Protein AF-A0AAN9IKV1-F1 (afdb_monomer)

pLDDT: mean 73.97, std 18.98, range [33.88, 97.31]

Secondary structure (DSSP, 8-state):
-PPPPPPHHHHHHHHHHHHHHHHTTT--GGGG-HHHHHHTT--HHHHHHHSHHHHT---HHHHHHHHHHHHHTTS-S-GGG--HHHHHHHHHHHTSHHHHHHHHHHHHHHHHHHHTTTTS-HHHHHHHHHHHHHHHHHHHH-SS-SHHHHHHHHHHHHHHHHHHHHHHHTTPPPPPSSHHHHHHHHHHHHHHHHHHHHHHHHHSHHHHHHHHHHHHHHHHHHHHTT-HHHHHHHHHHHHHHH-GGGTTT-------------------------PPPPPPPPPPP-

Structure (mmCIF, N/CA/C/O backbone):
data_AF-A0AAN9IKV1-F1
#
_entry.id   AF-A0AAN9IKV1-F1
#
loop_
_atom_site.group_PDB
_atom_site.id
_atom_site.type_symbol
_atom_site.label_atom_id
_atom_site.label_alt_id
_atom_site.label_comp_id
_atom_site.label_asym_id
_atom_site.label_entity_id
_atom_site.label_seq_id
_atom_site.pdbx_PDB_ins_code
_atom_site.Cartn_x
_atom_site.Cartn_y
_atom_site.Cartn_z
_atom_site.occupancy
_atom_site.B_iso_or_equiv
_atom_site.auth_seq_id
_atom_site.auth_comp_id
_atom_site.auth_asym_id
_atom_site.auth_atom_id
_atom_site.pdbx_PDB_model_num
ATOM 1 N N . MET A 1 1 ? 26.860 26.775 -16.550 1.00 41.19 1 MET A N 1
ATOM 2 C CA . MET A 1 1 ? 27.863 25.757 -16.172 1.00 41.19 1 MET A CA 1
ATOM 3 C C . MET A 1 1 ? 27.426 24.431 -16.769 1.00 41.19 1 MET A C 1
ATOM 5 O O . MET A 1 1 ? 26.432 23.877 -16.318 1.00 41.19 1 MET A O 1
ATOM 9 N N . SER A 1 2 ? 28.079 23.993 -17.848 1.00 45.53 2 SER A N 1
ATOM 10 C CA . SER A 1 2 ? 27.788 22.706 -18.489 1.00 45.53 2 SER A CA 1
ATOM 11 C C . SER A 1 2 ? 28.172 21.590 -17.522 1.00 45.53 2 SER A C 1
ATOM 13 O O . SER A 1 2 ? 29.324 21.545 -17.095 1.00 45.53 2 SER A O 1
ATOM 15 N N . ARG A 1 3 ? 27.225 20.720 -17.141 1.00 52.56 3 ARG A N 1
ATOM 16 C CA . ARG A 1 3 ? 27.561 19.462 -16.456 1.00 52.56 3 ARG A CA 1
ATOM 17 C C . ARG A 1 3 ? 28.575 18.733 -17.339 1.00 52.56 3 ARG A C 1
ATOM 19 O O . ARG A 1 3 ? 28.341 18.611 -18.541 1.00 52.56 3 ARG A O 1
ATOM 26 N N . ALA A 1 4 ? 29.698 18.308 -16.763 1.00 66.12 4 ALA A N 1
ATOM 27 C CA . ALA A 1 4 ? 30.596 17.378 -17.435 1.00 66.12 4 ALA A CA 1
ATOM 28 C C . ALA A 1 4 ? 29.766 16.182 -17.929 1.00 66.12 4 ALA A C 1
ATOM 30 O O . ALA A 1 4 ? 28.853 15.743 -17.222 1.00 66.12 4 ALA A O 1
ATOM 31 N N . ALA A 1 5 ? 30.018 15.729 -19.158 1.00 75.88 5 ALA A N 1
ATOM 32 C CA . ALA A 1 5 ? 29.318 14.579 -19.712 1.00 75.88 5 ALA A CA 1
ATOM 33 C C . ALA A 1 5 ? 29.584 13.370 -18.805 1.00 75.88 5 ALA A C 1
ATOM 35 O O . ALA A 1 5 ? 30.734 12.985 -18.612 1.00 75.88 5 ALA A O 1
ATOM 36 N N . GLU A 1 6 ? 28.519 12.840 -18.206 1.00 85.81 6 GLU A N 1
ATOM 37 C CA . GLU A 1 6 ? 28.574 11.672 -17.329 1.00 85.81 6 GLU A CA 1
ATOM 38 C C . GLU A 1 6 ? 29.150 10.485 -18.102 1.00 85.81 6 GLU A C 1
ATOM 40 O O . GLU A 1 6 ? 28.735 10.200 -19.230 1.00 85.81 6 GLU A O 1
ATOM 45 N N . THR A 1 7 ? 30.127 9.804 -17.513 1.00 92.38 7 THR A N 1
ATOM 46 C CA . THR A 1 7 ? 30.730 8.631 -18.147 1.00 92.38 7 THR A CA 1
ATOM 47 C C . THR A 1 7 ? 29.744 7.452 -18.149 1.00 92.38 7 THR A C 1
ATOM 49 O O . THR A 1 7 ? 28.893 7.352 -17.261 1.00 92.38 7 THR A O 1
ATOM 52 N N . PRO A 1 8 ? 29.850 6.496 -19.094 1.00 92.44 8 PRO A N 1
ATOM 53 C CA . PRO A 1 8 ? 28.982 5.313 -19.108 1.00 92.44 8 PRO A CA 1
ATOM 54 C C . PRO A 1 8 ? 29.023 4.503 -17.801 1.00 92.44 8 PRO A C 1
ATOM 56 O O . PRO A 1 8 ? 28.007 3.959 -17.376 1.00 92.44 8 PRO A O 1
ATOM 59 N N . ALA A 1 9 ? 30.181 4.460 -17.133 1.00 93.56 9 ALA A N 1
ATOM 60 C CA . ALA A 1 9 ? 30.344 3.783 -15.849 1.00 93.56 9 ALA A CA 1
ATOM 61 C C . ALA A 1 9 ? 29.589 4.496 -14.711 1.00 93.56 9 ALA A C 1
ATOM 63 O O . ALA A 1 9 ? 28.921 3.839 -13.911 1.00 93.56 9 ALA A O 1
ATOM 64 N N . GLU A 1 10 ? 29.642 5.830 -14.659 1.00 94.56 10 GLU A N 1
ATOM 65 C CA . GLU A 1 10 ? 28.876 6.632 -13.693 1.00 94.56 10 GLU A CA 1
ATOM 66 C C . GLU A 1 10 ? 27.366 6.492 -13.926 1.00 94.56 10 GLU A C 1
ATOM 68 O O . GLU A 1 10 ? 26.609 6.272 -12.978 1.00 94.56 10 GLU A O 1
ATOM 73 N N . ALA A 1 11 ? 26.935 6.514 -15.191 1.00 94.38 11 ALA A N 1
ATOM 74 C CA . ALA A 1 11 ? 25.548 6.281 -15.577 1.00 94.38 11 ALA A CA 1
ATOM 75 C C . ALA A 1 11 ? 25.044 4.896 -15.129 1.00 94.38 11 ALA A C 1
ATOM 77 O O . ALA A 1 11 ? 23.970 4.796 -14.525 1.00 94.38 11 ALA A O 1
ATOM 78 N N . GLN A 1 12 ? 25.827 3.835 -15.360 1.00 96.69 12 GLN A N 1
ATOM 79 C CA . GLN A 1 12 ? 25.494 2.481 -14.906 1.00 96.69 12 GLN A CA 1
ATOM 80 C C . GLN A 1 12 ? 25.405 2.405 -13.376 1.00 96.69 12 GLN A C 1
ATOM 82 O O . GLN A 1 12 ? 24.449 1.848 -12.834 1.00 96.69 12 GLN A O 1
ATOM 87 N N . ALA A 1 13 ? 26.363 3.003 -12.661 1.00 96.00 13 ALA A N 1
ATOM 88 C CA . ALA A 1 13 ? 26.349 3.046 -11.201 1.00 96.00 13 ALA A CA 1
ATOM 89 C C . ALA A 1 13 ? 25.108 3.776 -10.661 1.00 96.00 13 ALA A C 1
ATOM 91 O O . ALA A 1 13 ? 24.505 3.334 -9.677 1.00 96.00 13 ALA A O 1
ATOM 92 N N . ARG A 1 14 ? 24.672 4.854 -11.326 1.00 96.25 14 ARG A N 1
ATOM 93 C CA . ARG A 1 14 ? 23.446 5.578 -10.974 1.00 96.25 14 ARG A CA 1
ATOM 94 C C . ARG A 1 14 ? 22.197 4.719 -11.162 1.00 96.25 14 ARG A C 1
ATOM 96 O O . ARG A 1 14 ? 21.331 4.724 -10.287 1.00 96.25 14 ARG A O 1
ATOM 103 N N . ILE A 1 15 ? 22.118 3.961 -12.258 1.00 96.75 15 ILE A N 1
ATOM 104 C CA . ILE A 1 15 ? 21.023 3.012 -12.501 1.00 96.75 15 ILE A CA 1
ATOM 105 C C . ILE A 1 15 ? 20.990 1.964 -11.390 1.00 96.75 15 ILE A C 1
ATOM 107 O O . ILE A 1 15 ? 19.971 1.846 -10.713 1.00 96.75 15 ILE A O 1
ATOM 111 N N . LEU A 1 16 ? 22.109 1.273 -11.145 1.00 96.69 16 LEU A N 1
ATOM 112 C CA . LEU A 1 16 ? 22.207 0.217 -10.131 1.00 96.69 16 LEU A CA 1
ATOM 113 C C . LEU A 1 16 ? 21.881 0.723 -8.724 1.00 96.69 16 LEU A C 1
ATOM 115 O O . LEU A 1 16 ? 21.203 0.037 -7.964 1.00 96.69 16 LEU A O 1
ATOM 119 N N . THR A 1 17 ? 22.293 1.948 -8.397 1.00 96.62 17 THR A N 1
ATOM 120 C CA . THR A 1 17 ? 21.936 2.595 -7.129 1.00 96.62 17 THR A CA 1
ATOM 121 C C . THR A 1 17 ? 20.425 2.797 -7.017 1.00 96.62 17 THR A C 1
ATOM 123 O O . THR A 1 17 ? 19.839 2.490 -5.980 1.00 96.62 17 THR A O 1
ATOM 126 N N . ALA A 1 18 ? 19.771 3.272 -8.080 1.00 95.75 18 ALA A N 1
ATOM 127 C CA . ALA A 1 18 ? 18.329 3.508 -8.083 1.00 95.75 18 ALA A CA 1
ATOM 128 C C . ALA A 1 18 ? 17.505 2.213 -8.031 1.00 95.75 18 ALA A C 1
ATOM 130 O O . ALA A 1 18 ? 16.446 2.189 -7.404 1.00 95.75 18 ALA A O 1
ATOM 131 N N . VAL A 1 19 ? 17.984 1.136 -8.662 1.00 96.50 19 VAL A N 1
ATOM 132 C CA . VAL A 1 19 ? 17.297 -0.167 -8.675 1.00 96.50 19 VAL A CA 1
ATOM 133 C C . VAL A 1 19 ? 17.749 -1.106 -7.560 1.00 96.50 19 VAL A C 1
ATOM 135 O O . VAL A 1 19 ? 17.245 -2.222 -7.479 1.00 96.50 19 VAL A O 1
ATOM 138 N N . LYS A 1 20 ? 18.655 -0.678 -6.671 1.00 95.81 20 LYS A N 1
ATOM 139 C CA . LYS A 1 20 ? 19.225 -1.523 -5.612 1.00 95.81 20 LYS A CA 1
ATOM 140 C C . LYS A 1 20 ? 18.154 -2.277 -4.825 1.00 95.81 20 LYS A C 1
ATOM 142 O O . LYS A 1 20 ? 18.256 -3.483 -4.661 1.00 95.81 20 LYS A O 1
ATOM 147 N N . ASN A 1 21 ? 17.095 -1.592 -4.396 1.00 94.31 21 ASN A N 1
ATOM 148 C CA . ASN A 1 21 ? 16.028 -2.226 -3.617 1.00 94.31 21 ASN A CA 1
ATOM 149 C C . ASN A 1 21 ? 15.208 -3.242 -4.431 1.00 94.31 21 ASN A C 1
ATOM 151 O O . ASN A 1 21 ? 14.671 -4.179 -3.855 1.00 94.31 21 ASN A O 1
ATOM 155 N N . ILE A 1 22 ? 15.121 -3.073 -5.754 1.00 95.75 22 ILE A N 1
ATOM 156 C CA . ILE A 1 22 ? 14.452 -4.016 -6.662 1.00 95.75 22 ILE A CA 1
ATOM 157 C C . ILE A 1 22 ? 15.322 -5.269 -6.831 1.00 95.75 22 ILE A C 1
ATOM 159 O O . ILE A 1 22 ? 14.825 -6.390 -6.730 1.00 95.75 22 ILE A O 1
ATOM 163 N N . VAL A 1 23 ? 16.634 -5.086 -7.007 1.00 96.06 23 VAL A N 1
ATOM 164 C CA . VAL A 1 23 ? 17.620 -6.180 -7.053 1.00 96.06 23 VAL A CA 1
ATOM 165 C C . VAL A 1 23 ? 17.653 -6.941 -5.722 1.00 96.06 23 VAL A C 1
ATOM 167 O O . VAL A 1 23 ? 17.595 -8.167 -5.710 1.00 96.06 23 VAL A O 1
ATOM 170 N N . ASP A 1 24 ? 17.618 -6.227 -4.595 1.00 94.25 24 ASP A N 1
ATOM 171 C CA . ASP A 1 24 ? 17.551 -6.798 -3.242 1.00 94.25 24 ASP A CA 1
ATOM 172 C C . ASP A 1 24 ? 16.248 -7.592 -2.976 1.00 94.25 24 ASP A C 1
ATOM 174 O O . ASP A 1 24 ? 16.147 -8.272 -1.948 1.00 94.25 24 ASP A O 1
ATOM 178 N N . CYS A 1 25 ? 15.249 -7.489 -3.864 1.00 92.88 25 CYS A N 1
ATOM 179 C CA . CYS A 1 25 ? 14.006 -8.271 -3.880 1.00 92.88 25 CYS A CA 1
ATOM 180 C C . CYS A 1 25 ? 14.047 -9.461 -4.866 1.00 92.88 25 CYS A C 1
ATOM 182 O O . CYS A 1 25 ? 13.026 -10.114 -5.091 1.00 92.88 25 CYS A O 1
ATOM 184 N N . GLY A 1 26 ? 15.217 -9.769 -5.436 1.00 94.00 26 GLY A N 1
ATOM 185 C CA . GLY A 1 26 ? 15.459 -10.972 -6.239 1.00 94.00 26 GLY A CA 1
ATOM 186 C C . GLY A 1 26 ? 15.455 -10.762 -7.754 1.00 94.00 26 GLY A C 1
ATOM 187 O O . GLY A 1 26 ? 15.512 -11.742 -8.494 1.00 94.00 26 GLY A O 1
ATOM 188 N N . PHE A 1 27 ? 15.395 -9.517 -8.234 1.00 95.56 27 PHE A N 1
ATOM 189 C CA . PHE A 1 27 ? 15.586 -9.232 -9.657 1.00 95.56 27 PHE A CA 1
ATOM 190 C C . PHE A 1 27 ? 17.054 -9.350 -10.052 1.00 95.56 27 PHE A C 1
ATOM 192 O O . PHE A 1 27 ? 17.953 -8.932 -9.322 1.00 95.56 27 PHE A O 1
ATOM 199 N N . ASN A 1 28 ? 17.300 -9.871 -11.251 1.00 95.25 28 ASN A N 1
ATOM 200 C CA . ASN A 1 28 ? 18.645 -9.947 -11.797 1.00 95.25 28 ASN A CA 1
ATOM 201 C C . ASN A 1 28 ? 19.152 -8.543 -12.171 1.00 95.25 28 ASN A C 1
ATOM 203 O O . ASN A 1 28 ? 18.572 -7.882 -13.027 1.00 95.25 28 ASN A O 1
ATOM 207 N N . ALA A 1 29 ? 20.261 -8.098 -11.574 1.00 96.00 29 ALA A N 1
ATOM 208 C CA . ALA A 1 29 ? 20.856 -6.791 -11.859 1.00 96.00 29 ALA A CA 1
ATOM 209 C C . ALA A 1 29 ? 21.227 -6.596 -13.343 1.00 96.00 29 ALA A C 1
ATOM 211 O O . ALA A 1 29 ? 21.201 -5.468 -13.831 1.00 96.00 29 ALA A O 1
ATOM 212 N N . ALA A 1 30 ? 21.520 -7.683 -14.067 1.00 95.94 30 ALA A N 1
ATOM 213 C CA . ALA A 1 30 ? 21.915 -7.643 -15.475 1.00 95.94 30 ALA A CA 1
ATOM 214 C C . ALA A 1 30 ? 20.825 -7.093 -16.410 1.00 95.94 30 ALA A C 1
ATOM 216 O O . ALA A 1 30 ? 21.139 -6.636 -17.504 1.00 95.94 30 ALA A O 1
ATOM 217 N N . ILE A 1 31 ? 19.552 -7.098 -15.996 1.00 96.12 31 ILE A N 1
ATOM 218 C CA . ILE A 1 31 ? 18.469 -6.534 -16.820 1.00 96.12 31 ILE A CA 1
ATOM 219 C C . ILE A 1 31 ? 18.470 -5.003 -16.802 1.00 96.12 31 ILE A C 1
ATOM 221 O O . ILE A 1 31 ? 17.864 -4.383 -17.669 1.00 96.12 31 ILE A O 1
ATOM 225 N N . PHE A 1 32 ? 19.149 -4.392 -15.828 1.00 96.69 32 PHE A N 1
ATOM 226 C CA . PHE A 1 32 ? 19.280 -2.943 -15.668 1.00 96.69 32 PHE A CA 1
ATOM 227 C C . PHE A 1 32 ? 20.613 -2.433 -16.231 1.00 96.69 32 PHE A C 1
ATOM 229 O O . PHE A 1 32 ? 21.240 -1.530 -15.674 1.00 96.69 32 PHE A O 1
ATOM 236 N N . ASP A 1 33 ? 21.069 -3.046 -17.318 1.00 97.06 33 ASP A N 1
ATOM 237 C CA . ASP A 1 33 ? 22.257 -2.624 -18.045 1.00 97.06 33 ASP A CA 1
ATOM 238 C C . ASP A 1 33 ? 21.971 -1.395 -18.924 1.00 97.06 33 ASP A C 1
ATOM 240 O O . ASP A 1 33 ? 20.923 -1.289 -19.570 1.00 97.06 33 ASP A O 1
ATOM 244 N N . LEU A 1 34 ? 22.917 -0.458 -18.958 1.00 96.69 34 LEU A N 1
ATOM 245 C CA . LEU A 1 34 ? 22.823 0.791 -19.705 1.00 96.69 34 LEU A CA 1
ATOM 246 C C . LEU A 1 34 ? 22.595 0.553 -21.202 1.00 96.69 34 LEU A C 1
ATOM 248 O O . LEU A 1 34 ? 21.824 1.291 -21.818 1.00 96.69 34 LEU A O 1
ATOM 252 N N . ALA A 1 35 ? 23.233 -0.458 -21.798 1.00 96.19 35 ALA A N 1
ATOM 253 C CA . ALA A 1 35 ? 23.051 -0.763 -23.212 1.00 96.19 35 ALA A CA 1
ATOM 254 C C . ALA A 1 35 ? 21.634 -1.279 -23.485 1.00 96.19 35 ALA A C 1
ATOM 256 O O . ALA A 1 35 ? 21.009 -0.828 -24.444 1.00 96.19 35 ALA A O 1
ATOM 257 N N . LEU A 1 36 ? 21.093 -2.138 -22.613 1.00 95.81 36 LEU A N 1
ATOM 258 C CA . LEU A 1 36 ? 19.714 -2.632 -22.725 1.00 95.81 36 LEU A CA 1
ATOM 259 C C . LEU A 1 36 ? 18.686 -1.506 -22.560 1.00 95.81 36 LEU A C 1
ATOM 261 O O . LEU A 1 36 ? 17.716 -1.436 -23.313 1.00 95.81 36 LEU A O 1
ATOM 265 N N . ILE A 1 37 ? 18.911 -0.591 -21.615 1.00 95.56 37 ILE A N 1
ATOM 266 C CA . ILE A 1 37 ? 18.041 0.572 -21.386 1.00 95.56 37 ILE A CA 1
ATOM 267 C C . ILE A 1 37 ? 18.046 1.508 -22.602 1.00 95.56 37 ILE A C 1
ATOM 269 O O . ILE A 1 37 ? 16.980 1.921 -23.066 1.00 95.56 37 ILE A O 1
ATOM 273 N N . ASN A 1 38 ? 19.224 1.786 -23.166 1.00 94.56 38 ASN A N 1
ATOM 274 C CA . ASN A 1 38 ? 19.344 2.589 -24.382 1.00 94.56 38 ASN A CA 1
ATOM 275 C C . ASN A 1 38 ? 18.698 1.891 -25.589 1.00 94.56 38 ASN A C 1
ATOM 277 O O . ASN A 1 38 ? 18.022 2.543 -26.383 1.00 94.56 38 ASN A O 1
ATOM 281 N N . GLN A 1 39 ? 18.856 0.569 -25.712 1.00 94.06 39 GLN A N 1
ATOM 282 C CA . GLN A 1 39 ? 18.222 -0.228 -26.765 1.00 94.06 39 GLN A CA 1
ATOM 283 C C . GLN A 1 39 ? 16.692 -0.221 -26.652 1.00 94.06 39 GLN A C 1
ATOM 285 O O . GLN A 1 39 ? 16.003 -0.195 -27.668 1.00 94.06 39 GLN A O 1
ATOM 290 N N . ALA A 1 40 ? 16.159 -0.171 -25.429 1.00 91.25 40 ALA A N 1
ATOM 291 C CA . ALA A 1 40 ? 14.734 0.011 -25.163 1.00 91.25 40 ALA A CA 1
ATOM 292 C C . ALA A 1 40 ? 14.234 1.448 -25.438 1.00 91.25 40 ALA A C 1
ATOM 294 O O . ALA A 1 40 ? 13.066 1.746 -25.201 1.00 91.25 40 ALA A O 1
ATOM 295 N N . GLY A 1 41 ? 15.092 2.349 -25.932 1.00 93.44 41 GLY A N 1
ATOM 296 C CA . GLY A 1 41 ? 14.725 3.720 -26.295 1.00 93.44 41 GLY A CA 1
ATOM 297 C C . GLY A 1 41 ? 14.690 4.695 -25.118 1.00 93.44 41 GLY A C 1
ATOM 298 O O . GLY A 1 41 ? 14.153 5.796 -25.247 1.00 93.44 41 GLY A O 1
ATOM 299 N N . HIS A 1 42 ? 15.261 4.322 -23.973 1.00 93.94 42 HIS A N 1
ATOM 300 C CA . HIS A 1 42 ? 15.308 5.174 -22.793 1.00 93.94 42 HIS A CA 1
ATOM 301 C C . HIS A 1 42 ? 16.705 5.755 -22.581 1.00 93.94 42 HIS A C 1
ATOM 303 O O . HIS A 1 42 ? 17.697 5.039 -22.542 1.00 93.94 42 HIS A O 1
ATOM 309 N N . THR A 1 43 ? 16.785 7.063 -22.338 1.00 95.50 43 THR A N 1
ATOM 310 C CA . THR A 1 43 ? 17.958 7.653 -21.677 1.00 95.50 43 THR A CA 1
ATOM 311 C C . THR A 1 43 ? 17.934 7.323 -20.187 1.00 95.50 43 THR A C 1
ATOM 313 O O . THR A 1 43 ? 16.855 7.107 -19.627 1.00 95.50 43 THR A O 1
ATOM 316 N N . VAL A 1 44 ? 19.086 7.381 -19.513 1.00 94.69 44 VAL A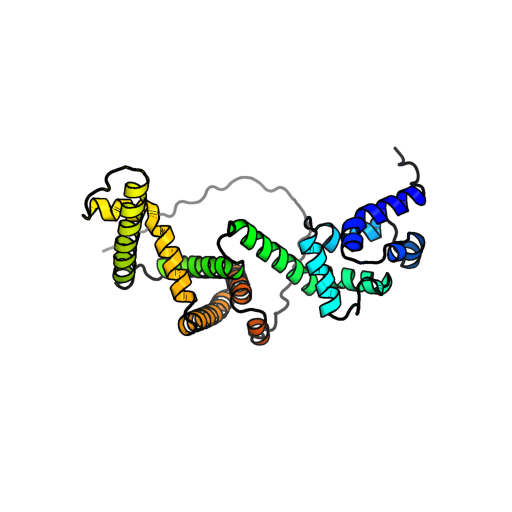 N 1
ATOM 317 C CA . VAL A 1 44 ? 19.191 7.148 -18.059 1.00 94.69 44 VAL A CA 1
ATOM 318 C C . VAL A 1 44 ? 18.164 7.970 -17.277 1.00 94.69 44 VAL A C 1
ATOM 320 O O . VAL A 1 44 ? 17.401 7.427 -16.484 1.00 94.69 44 VAL A O 1
ATOM 323 N N . ASP A 1 45 ? 18.072 9.275 -17.541 1.00 95.44 45 ASP A N 1
ATOM 324 C CA . ASP A 1 45 ? 17.143 10.152 -16.822 1.00 95.44 45 ASP A CA 1
ATOM 325 C C . ASP A 1 45 ? 15.676 9.833 -17.127 1.00 95.44 45 ASP A C 1
ATOM 327 O O . ASP A 1 45 ? 14.821 9.927 -16.241 1.00 95.44 45 ASP A O 1
ATOM 331 N N . SER A 1 46 ? 15.366 9.446 -18.369 1.00 96.12 46 SER A N 1
ATOM 332 C CA . SER A 1 46 ? 14.013 9.019 -18.727 1.00 96.12 46 SER A CA 1
ATOM 333 C C . SER A 1 46 ? 13.644 7.710 -18.028 1.00 96.12 46 SER A C 1
ATOM 335 O O . SER A 1 46 ? 12.549 7.617 -17.477 1.00 96.12 46 SER A O 1
ATOM 337 N N . PHE A 1 47 ? 14.578 6.758 -17.946 1.00 96.69 47 PHE A N 1
ATOM 338 C CA . PHE A 1 47 ? 14.397 5.478 -17.273 1.00 96.69 47 PHE A CA 1
ATOM 339 C C . PHE A 1 47 ? 14.192 5.663 -15.767 1.00 96.69 47 PHE A C 1
ATOM 341 O O . PHE A 1 47 ? 13.228 5.148 -15.206 1.00 96.69 47 PHE A O 1
ATOM 348 N N . LEU A 1 48 ? 15.018 6.485 -15.112 1.00 96.25 48 LEU A N 1
ATOM 349 C CA . LEU A 1 48 ? 14.879 6.785 -13.682 1.00 96.25 48 LEU A CA 1
ATOM 350 C C . LEU A 1 48 ? 13.534 7.453 -13.354 1.00 96.25 48 LEU A C 1
ATOM 352 O O . LEU A 1 48 ? 12.902 7.137 -12.344 1.00 96.25 48 LEU A O 1
ATOM 356 N N . LYS A 1 49 ? 13.051 8.350 -14.223 1.00 96.00 49 LYS A N 1
ATOM 357 C CA . LYS A 1 49 ? 11.696 8.919 -14.110 1.00 96.00 49 LYS A CA 1
ATOM 358 C C . LYS A 1 49 ? 10.608 7.879 -14.376 1.00 96.00 49 LYS A C 1
ATOM 360 O O . LYS A 1 49 ? 9.516 7.988 -13.811 1.00 96.00 49 LYS A O 1
ATOM 365 N N . TRP A 1 50 ? 10.886 6.905 -15.238 1.00 94.25 50 TRP A N 1
ATOM 366 C CA . TRP A 1 50 ? 9.956 5.844 -15.596 1.00 94.25 50 TRP A CA 1
ATOM 367 C C . TRP A 1 50 ? 9.682 4.924 -14.410 1.00 94.25 50 TRP A C 1
ATOM 369 O O . TRP A 1 50 ? 8.522 4.781 -14.028 1.00 94.25 50 TRP A O 1
ATOM 379 N N . ILE A 1 51 ? 10.740 4.420 -13.762 1.00 96.44 51 ILE A N 1
ATOM 380 C CA . ILE A 1 51 ? 10.681 3.483 -12.622 1.00 96.44 51 ILE A CA 1
ATOM 381 C C . ILE A 1 51 ? 10.300 4.134 -11.283 1.00 96.44 51 ILE A C 1
ATOM 383 O O . ILE A 1 51 ? 10.140 3.448 -10.271 1.00 96.44 51 ILE A O 1
ATOM 387 N N . LYS A 1 52 ? 10.116 5.460 -11.272 1.00 95.62 52 LYS A N 1
ATOM 388 C CA . LYS A 1 52 ? 9.768 6.252 -10.086 1.00 95.62 52 LYS A CA 1
ATOM 389 C C . LYS A 1 52 ? 8.579 5.720 -9.265 1.00 95.62 52 LYS A C 1
ATOM 391 O O . LYS A 1 52 ? 8.653 5.825 -8.042 1.00 95.62 52 LYS A O 1
ATOM 396 N N . PRO A 1 53 ? 7.503 5.148 -9.845 1.00 94.94 53 PRO A N 1
ATOM 397 C CA . PRO A 1 53 ? 6.415 4.570 -9.054 1.00 94.94 53 PRO A CA 1
ATOM 398 C C . PRO A 1 53 ? 6.889 3.528 -8.034 1.00 94.94 53 PRO A C 1
ATOM 400 O O . PRO A 1 53 ? 6.378 3.510 -6.921 1.00 94.94 53 PRO A O 1
ATOM 403 N N . ILE A 1 54 ? 7.912 2.738 -8.377 1.00 94.88 54 ILE A N 1
ATOM 404 C CA . ILE A 1 54 ? 8.491 1.721 -7.492 1.00 94.88 54 ILE A CA 1
ATOM 405 C C . ILE A 1 54 ? 9.563 2.345 -6.596 1.00 94.88 54 ILE A C 1
ATOM 407 O O . ILE A 1 54 ? 9.519 2.196 -5.380 1.00 94.88 54 ILE A O 1
ATOM 411 N N . THR A 1 55 ? 10.510 3.096 -7.170 1.00 94.06 55 THR A N 1
ATOM 412 C CA . THR A 1 55 ? 11.656 3.631 -6.408 1.00 94.06 55 THR A CA 1
ATOM 413 C C . THR A 1 55 ? 11.286 4.760 -5.444 1.00 94.06 55 THR A C 1
ATOM 415 O O . THR A 1 55 ? 12.058 5.076 -4.543 1.00 94.06 55 THR A O 1
ATOM 418 N N . SER A 1 56 ? 10.103 5.368 -5.594 1.00 92.19 56 SER A N 1
ATOM 419 C CA . SER A 1 56 ? 9.565 6.341 -4.631 1.00 92.19 56 SER A CA 1
ATOM 420 C C . SER A 1 56 ? 9.045 5.707 -3.338 1.00 92.19 56 SER A C 1
ATOM 422 O O . SER A 1 56 ? 8.816 6.424 -2.360 1.00 92.19 56 SER A O 1
ATOM 424 N N . LEU A 1 57 ? 8.858 4.385 -3.312 1.00 89.88 57 LEU A N 1
ATOM 425 C CA . LEU A 1 57 ? 8.490 3.655 -2.107 1.00 89.88 57 LEU A CA 1
ATOM 426 C C . LEU A 1 57 ? 9.720 3.559 -1.200 1.00 89.88 57 LEU A C 1
ATOM 428 O O . LEU A 1 57 ? 10.784 3.111 -1.613 1.00 89.88 57 LEU A O 1
ATOM 432 N N . GLN A 1 58 ? 9.584 4.014 0.045 1.00 81.38 58 GLN A N 1
ATOM 433 C CA . GLN A 1 58 ? 10.716 4.088 0.978 1.00 81.38 58 GLN A CA 1
ATOM 434 C C . GLN A 1 58 ? 11.019 2.756 1.674 1.00 81.38 58 GLN A C 1
ATOM 436 O O . GLN A 1 58 ? 12.102 2.593 2.226 1.00 81.38 58 GLN A O 1
ATOM 441 N N . ASP A 1 59 ? 10.064 1.827 1.697 1.00 85.38 59 ASP A N 1
ATOM 442 C CA . ASP A 1 59 ? 10.182 0.568 2.433 1.00 85.38 59 ASP A CA 1
ATOM 443 C C . ASP A 1 59 ? 10.406 -0.600 1.487 1.00 85.38 59 ASP A C 1
ATOM 445 O O . ASP A 1 59 ? 9.685 -0.771 0.503 1.00 85.38 59 ASP A O 1
ATOM 449 N N . LYS A 1 60 ? 11.401 -1.420 1.823 1.00 86.94 60 LYS A N 1
ATOM 450 C CA . LYS A 1 60 ? 11.720 -2.645 1.099 1.00 86.94 60 LYS A CA 1
ATOM 451 C C . LYS A 1 60 ? 10.525 -3.603 1.070 1.00 86.94 60 LYS A C 1
ATOM 453 O O . LYS A 1 60 ? 10.329 -4.272 0.060 1.00 86.94 60 LYS A O 1
ATOM 458 N N . HIS A 1 61 ? 9.716 -3.641 2.128 1.00 86.75 61 HIS A N 1
ATOM 459 C CA . HIS A 1 61 ? 8.502 -4.452 2.166 1.00 86.75 61 HIS A CA 1
ATOM 460 C C . HIS A 1 61 ? 7.467 -3.977 1.136 1.00 86.75 61 HIS A C 1
ATOM 462 O O . HIS A 1 61 ? 6.922 -4.794 0.398 1.00 86.75 61 HIS A O 1
ATOM 468 N N . ASP A 1 62 ? 7.249 -2.663 1.018 1.00 88.69 62 ASP A N 1
ATOM 469 C CA . ASP A 1 62 ? 6.310 -2.094 0.039 1.00 88.69 62 ASP A CA 1
ATOM 470 C C . ASP A 1 62 ? 6.777 -2.358 -1.395 1.00 88.69 62 ASP A C 1
ATOM 472 O O . ASP A 1 62 ? 5.978 -2.733 -2.250 1.00 88.69 62 ASP A O 1
ATOM 476 N N . ILE A 1 63 ? 8.081 -2.200 -1.650 1.00 92.75 63 ILE A N 1
ATOM 477 C CA . ILE A 1 63 ? 8.683 -2.528 -2.947 1.00 92.75 63 ILE A CA 1
ATOM 478 C C . ILE A 1 63 ? 8.466 -4.011 -3.254 1.00 92.75 63 ILE A C 1
ATOM 480 O O . ILE A 1 63 ? 7.976 -4.337 -4.331 1.00 92.75 63 ILE A O 1
ATOM 484 N N . GLY A 1 64 ? 8.771 -4.901 -2.306 1.00 92.50 64 GLY A N 1
ATOM 485 C CA . GLY A 1 64 ? 8.569 -6.340 -2.458 1.00 92.50 64 GLY A CA 1
ATOM 486 C C . GLY A 1 64 ? 7.116 -6.699 -2.758 1.00 92.50 64 GLY A C 1
ATOM 487 O O . GLY A 1 64 ? 6.854 -7.430 -3.706 1.00 92.50 64 GLY A O 1
ATOM 488 N N . ALA A 1 65 ? 6.165 -6.129 -2.019 1.00 90.50 65 ALA A N 1
ATOM 489 C CA . ALA A 1 65 ? 4.743 -6.359 -2.239 1.00 90.50 65 ALA A CA 1
ATOM 490 C C . ALA A 1 65 ? 4.267 -5.833 -3.607 1.00 90.50 65 ALA A C 1
ATOM 492 O O . ALA A 1 65 ? 3.504 -6.520 -4.286 1.00 90.50 65 ALA A O 1
ATOM 493 N N . VAL A 1 66 ? 4.762 -4.673 -4.062 1.00 94.06 66 VAL A N 1
ATOM 494 C CA . VAL A 1 66 ? 4.475 -4.176 -5.418 1.00 94.06 66 VAL A CA 1
ATOM 495 C C . VAL A 1 66 ? 5.057 -5.102 -6.482 1.00 94.06 66 VAL A C 1
ATOM 497 O O . VAL A 1 66 ? 4.377 -5.404 -7.455 1.00 94.06 66 VAL A O 1
ATOM 500 N N . LEU A 1 67 ? 6.280 -5.601 -6.308 1.00 94.88 67 LEU A N 1
ATOM 501 C CA . LEU A 1 67 ? 6.880 -6.545 -7.252 1.00 94.88 67 LEU A CA 1
ATOM 502 C C . LEU A 1 67 ? 6.127 -7.887 -7.271 1.00 94.88 67 LEU A C 1
ATOM 504 O O . LEU A 1 67 ? 5.861 -8.418 -8.346 1.00 94.88 67 LEU A O 1
ATOM 508 N N . CYS A 1 68 ? 5.666 -8.390 -6.124 1.00 93.06 68 CYS A N 1
ATOM 509 C CA . CYS A 1 68 ? 4.815 -9.582 -6.074 1.00 93.06 68 CYS A CA 1
ATOM 510 C C . CYS A 1 68 ? 3.515 -9.418 -6.880 1.00 93.06 68 CYS A C 1
ATOM 512 O O . CYS A 1 68 ? 3.040 -10.395 -7.451 1.00 93.06 68 CYS A O 1
ATOM 514 N N . LEU A 1 69 ? 2.962 -8.203 -7.010 1.00 93.06 69 LEU A N 1
ATOM 515 C CA . LEU A 1 69 ? 1.803 -7.976 -7.885 1.00 93.06 69 LEU A CA 1
ATOM 516 C C . LEU A 1 69 ? 2.110 -8.252 -9.355 1.00 93.06 69 LEU A C 1
ATOM 518 O O . LEU A 1 69 ? 1.212 -8.669 -10.081 1.00 93.06 69 LEU A O 1
ATOM 522 N N . GLY A 1 70 ? 3.346 -8.020 -9.799 1.00 93.62 70 GLY A N 1
ATOM 523 C CA . GLY A 1 70 ? 3.758 -8.359 -11.158 1.00 93.62 70 GLY A CA 1
ATOM 524 C C . GLY A 1 70 ? 3.703 -9.865 -11.409 1.00 93.62 70 GLY A C 1
ATOM 525 O O . GLY A 1 70 ? 3.217 -10.281 -12.458 1.00 93.62 70 GLY A O 1
ATOM 526 N N . TYR A 1 71 ? 4.086 -10.674 -10.416 1.00 92.94 71 TYR A N 1
ATOM 527 C CA . TYR A 1 71 ? 3.908 -12.129 -10.456 1.00 92.94 71 TYR A CA 1
ATOM 528 C C . TYR A 1 71 ? 2.424 -12.515 -10.462 1.00 92.94 71 TYR A C 1
ATOM 530 O O . TYR A 1 71 ? 1.967 -13.207 -11.366 1.00 92.94 71 TYR A O 1
ATOM 538 N N . THR A 1 72 ? 1.636 -11.999 -9.513 1.00 91.62 72 THR A N 1
ATOM 539 C CA . THR A 1 72 ? 0.202 -12.321 -9.403 1.00 91.62 72 THR A CA 1
ATOM 540 C C . THR A 1 72 ? -0.594 -11.924 -10.649 1.00 91.62 72 THR A C 1
ATOM 542 O O . THR A 1 72 ? -1.537 -12.614 -11.021 1.00 91.62 72 THR A O 1
ATOM 545 N N . ARG A 1 73 ? -0.216 -10.828 -11.320 1.00 93.31 73 ARG A N 1
ATOM 546 C CA . ARG A 1 73 ? -0.837 -10.382 -12.578 1.00 93.31 73 ARG A CA 1
ATOM 547 C C . ARG A 1 73 ? -0.232 -11.026 -13.832 1.00 93.31 73 ARG A C 1
ATOM 549 O O . ARG A 1 73 ? -0.636 -10.669 -14.935 1.00 93.31 73 ARG A O 1
ATOM 556 N N . GLY A 1 74 ? 0.713 -11.955 -13.686 1.00 94.81 74 GLY A N 1
ATOM 557 C CA . GLY A 1 74 ? 1.274 -12.718 -14.802 1.00 94.81 74 GLY A CA 1
ATOM 558 C C . GLY A 1 74 ? 2.192 -11.916 -15.725 1.00 94.81 74 GLY A C 1
ATOM 559 O O . GLY A 1 74 ? 2.328 -12.262 -16.895 1.00 94.81 74 GLY A O 1
ATOM 560 N N . PHE A 1 75 ? 2.826 -10.844 -15.237 1.00 95.56 75 PHE A N 1
ATOM 561 C CA . PHE A 1 7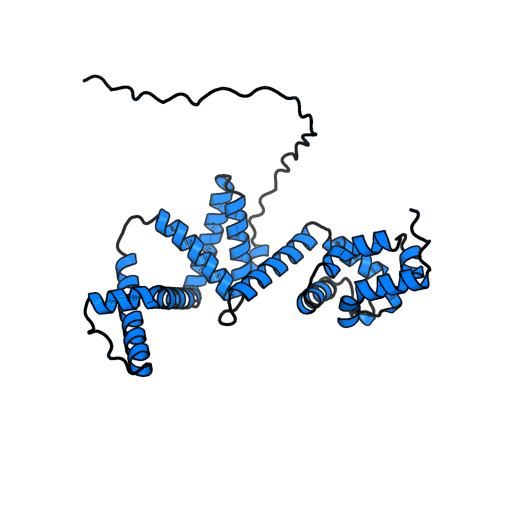5 ? 3.881 -10.177 -16.009 1.00 95.56 75 PHE A CA 1
ATOM 562 C C . PHE A 1 75 ? 5.111 -11.081 -16.136 1.00 95.56 75 PHE A C 1
ATOM 564 O O . PHE A 1 75 ? 5.746 -11.109 -17.184 1.00 95.56 75 PHE A O 1
ATOM 571 N N . TRP A 1 76 ? 5.439 -11.834 -15.088 1.00 95.75 76 TRP A N 1
ATOM 572 C CA . TRP A 1 76 ? 6.534 -12.802 -15.066 1.00 95.75 76 TRP A CA 1
ATOM 573 C C . TRP A 1 76 ? 6.198 -13.965 -14.136 1.00 95.75 76 TRP A C 1
ATOM 575 O O . TRP A 1 76 ? 5.458 -13.790 -13.172 1.00 95.75 76 TRP A O 1
ATOM 585 N N . ASP A 1 77 ? 6.825 -15.118 -14.367 1.00 92.00 77 ASP A N 1
ATOM 586 C CA . ASP A 1 77 ? 6.683 -16.288 -13.492 1.00 92.00 77 ASP A CA 1
ATOM 587 C C . ASP A 1 77 ? 7.637 -16.229 -12.289 1.00 92.00 77 ASP A C 1
ATOM 589 O O . ASP A 1 77 ? 7.297 -16.643 -11.189 1.00 92.00 77 ASP A O 1
ATOM 593 N N . PHE A 1 78 ? 8.846 -15.686 -12.457 1.00 90.88 78 PHE A N 1
ATOM 594 C CA . PHE A 1 78 ? 9.826 -15.565 -11.374 1.00 90.88 78 PHE A CA 1
ATOM 595 C C . PHE A 1 78 ? 10.663 -14.290 -11.544 1.00 90.88 78 PHE A C 1
ATOM 597 O O . PHE A 1 78 ? 11.014 -13.912 -12.661 1.00 90.88 78 PHE A O 1
ATOM 604 N N . HIS A 1 79 ? 11.034 -13.622 -10.442 1.00 90.38 79 HIS A N 1
ATOM 605 C CA . HIS A 1 79 ? 11.845 -12.391 -10.507 1.00 90.38 79 HIS A CA 1
ATOM 606 C C . HIS A 1 79 ? 13.166 -12.553 -11.287 1.00 90.38 79 HIS A C 1
ATOM 608 O O . HIS A 1 79 ? 13.476 -11.676 -12.095 1.00 90.38 79 HIS A O 1
ATOM 614 N N . PRO A 1 80 ? 13.931 -13.655 -11.136 1.00 92.69 80 PRO A N 1
ATOM 615 C CA . PRO A 1 80 ? 15.193 -13.817 -11.859 1.00 92.69 80 PRO A CA 1
ATOM 616 C C . PRO A 1 80 ? 15.040 -14.027 -13.372 1.00 92.69 80 PRO A C 1
ATOM 618 O O . PRO A 1 80 ? 16.001 -13.793 -14.102 1.00 92.69 80 PRO A O 1
ATOM 621 N N . SER A 1 81 ? 13.870 -14.476 -13.845 1.00 90.56 81 SER A N 1
ATOM 622 C CA . SER A 1 81 ? 13.600 -14.710 -15.271 1.00 90.56 81 SER A CA 1
ATOM 623 C C . SER A 1 81 ? 12.971 -13.506 -15.973 1.00 90.56 81 SER A C 1
ATOM 625 O O . SER A 1 81 ? 12.800 -13.528 -17.191 1.00 90.56 81 SER A O 1
ATOM 627 N N . CYS A 1 82 ? 12.614 -12.456 -15.228 1.00 94.19 82 CYS A N 1
ATOM 628 C CA . CYS A 1 82 ? 12.046 -11.242 -15.798 1.00 94.19 82 CYS A CA 1
ATOM 629 C C . CYS A 1 82 ? 13.095 -10.516 -16.649 1.00 94.19 82 CYS A C 1
ATOM 631 O O . CYS A 1 82 ? 14.224 -10.321 -16.207 1.00 94.19 82 CYS A O 1
ATOM 633 N N . CYS A 1 83 ? 12.729 -10.103 -17.864 1.00 95.62 83 CYS A N 1
ATOM 634 C CA . CYS A 1 83 ? 13.578 -9.293 -18.736 1.00 95.62 83 CYS A CA 1
ATOM 635 C C . CYS A 1 83 ? 13.167 -7.813 -18.695 1.00 95.62 83 CYS A C 1
ATOM 637 O O . CYS A 1 83 ? 12.081 -7.464 -18.226 1.00 95.62 83 CYS A O 1
ATOM 639 N N . LEU A 1 84 ? 14.024 -6.930 -19.217 1.00 95.25 84 LEU A N 1
ATOM 640 C CA . LEU A 1 84 ? 13.797 -5.484 -19.159 1.00 95.25 84 LEU A CA 1
ATOM 641 C C . LEU A 1 84 ? 12.483 -5.049 -19.832 1.00 95.25 84 LEU A C 1
ATOM 643 O O . LEU A 1 84 ? 11.782 -4.209 -19.278 1.00 95.25 84 LEU A O 1
ATOM 647 N N . ASP A 1 85 ? 12.120 -5.626 -20.983 1.00 94.56 85 ASP A N 1
ATOM 648 C CA . ASP A 1 85 ? 10.880 -5.269 -21.697 1.00 94.56 85 ASP A CA 1
ATOM 649 C C . ASP A 1 85 ? 9.634 -5.563 -20.851 1.00 94.56 85 ASP A C 1
ATOM 651 O O . ASP A 1 85 ? 8.786 -4.694 -20.639 1.00 94.56 85 ASP A O 1
ATOM 655 N N . ILE A 1 86 ? 9.566 -6.770 -20.286 1.00 95.94 86 ILE A N 1
ATOM 656 C CA . ILE A 1 86 ? 8.480 -7.187 -19.398 1.00 95.94 86 ILE A CA 1
ATOM 657 C C . ILE A 1 86 ? 8.423 -6.282 -18.161 1.00 95.94 86 ILE A C 1
ATOM 659 O O . ILE A 1 86 ? 7.349 -5.798 -17.791 1.00 95.94 86 ILE A O 1
ATOM 663 N N . PHE A 1 87 ? 9.575 -6.005 -17.547 1.00 96.69 87 PHE A N 1
ATOM 664 C CA . PHE A 1 87 ? 9.656 -5.104 -16.402 1.00 96.69 87 PHE A CA 1
ATOM 665 C C . PHE A 1 87 ? 9.141 -3.698 -16.750 1.00 96.69 87 PHE A C 1
ATOM 667 O O . PHE A 1 87 ? 8.344 -3.119 -16.010 1.00 96.69 87 PHE A O 1
ATOM 674 N N . CYS A 1 88 ? 9.523 -3.156 -17.907 1.00 95.19 88 CYS A N 1
ATOM 675 C CA . CYS A 1 88 ? 9.060 -1.854 -18.380 1.00 95.19 88 CYS A CA 1
ATOM 676 C C . CYS A 1 88 ? 7.547 -1.823 -18.642 1.00 95.19 88 CYS A C 1
ATOM 678 O O . CYS A 1 88 ? 6.911 -0.815 -18.322 1.00 95.19 88 CYS A O 1
ATOM 680 N N . ARG A 1 89 ? 6.949 -2.910 -19.152 1.00 96.12 89 ARG A N 1
ATOM 681 C CA . ARG A 1 89 ? 5.485 -3.038 -19.301 1.00 96.12 89 ARG A CA 1
ATOM 682 C C . ARG A 1 89 ? 4.772 -3.040 -17.954 1.00 96.12 89 ARG A C 1
ATOM 684 O O . ARG A 1 89 ? 3.759 -2.360 -17.806 1.00 96.12 89 ARG A O 1
ATOM 691 N N . PHE A 1 90 ? 5.317 -3.736 -16.960 1.00 97.31 90 PHE A N 1
ATOM 692 C CA . PHE A 1 90 ? 4.788 -3.693 -15.597 1.00 97.31 90 PHE A CA 1
ATOM 693 C C . PHE A 1 90 ? 4.857 -2.280 -15.006 1.00 97.31 90 PHE A C 1
ATOM 695 O O . PHE A 1 90 ? 3.873 -1.778 -14.466 1.00 97.31 90 PHE A O 1
ATOM 702 N N . VAL A 1 91 ? 5.984 -1.584 -15.175 1.00 96.62 91 VAL A N 1
ATOM 703 C CA . VAL A 1 91 ? 6.118 -0.185 -14.743 1.00 96.62 91 VAL A CA 1
ATOM 704 C C . VAL A 1 91 ? 5.137 0.726 -15.491 1.00 96.62 91 VAL A C 1
ATOM 706 O O . VAL A 1 91 ? 4.565 1.631 -14.885 1.00 96.62 91 VAL A O 1
ATOM 709 N N . ALA A 1 92 ? 4.893 0.488 -16.782 1.00 96.38 92 ALA A N 1
ATOM 710 C CA . ALA A 1 92 ? 3.881 1.216 -17.544 1.00 96.38 92 ALA A CA 1
ATOM 711 C C . ALA A 1 92 ? 2.471 0.982 -16.975 1.00 96.38 92 ALA A C 1
ATOM 713 O O . ALA A 1 92 ? 1.719 1.940 -16.792 1.00 96.38 92 ALA A O 1
ATOM 714 N N . TRP A 1 93 ? 2.142 -0.259 -16.607 1.00 97.12 93 TRP A N 1
ATOM 715 C CA . TRP A 1 93 ? 0.889 -0.583 -15.928 1.00 97.12 93 TRP A CA 1
ATOM 716 C C . TRP A 1 93 ? 0.779 0.099 -14.557 1.00 97.12 93 TRP A C 1
ATOM 718 O O . TRP A 1 93 ? -0.255 0.699 -14.274 1.00 97.12 93 TRP A O 1
ATOM 728 N N . LEU A 1 94 ? 1.843 0.149 -13.747 1.00 96.56 94 LEU A N 1
ATOM 729 C CA . LEU A 1 94 ? 1.843 0.892 -12.473 1.00 96.56 94 LEU A CA 1
ATOM 730 C C . LEU A 1 94 ? 1.540 2.392 -12.640 1.00 96.56 94 LEU A C 1
ATOM 732 O O . LEU A 1 94 ? 1.096 3.049 -11.700 1.00 96.56 94 LEU A O 1
ATOM 736 N N . ARG A 1 95 ? 1.791 2.956 -13.827 1.00 95.19 95 ARG A N 1
ATOM 737 C CA . ARG A 1 95 ? 1.488 4.358 -14.157 1.00 95.19 95 ARG A CA 1
ATOM 738 C C . ARG A 1 95 ? 0.064 4.560 -14.680 1.00 95.19 95 ARG A C 1
ATOM 740 O O . ARG A 1 95 ? -0.373 5.712 -14.764 1.00 95.19 95 ARG A O 1
ATOM 747 N N . SER A 1 96 ? -0.637 3.485 -15.038 1.00 95.06 96 SER A N 1
ATOM 748 C CA . SER A 1 96 ? -2.052 3.518 -15.415 1.00 95.06 96 SER A CA 1
ATOM 749 C C . SER A 1 96 ? -2.938 3.895 -14.222 1.00 95.06 96 SER A C 1
ATOM 751 O O . SER A 1 96 ? -2.468 3.987 -13.087 1.00 95.06 96 SER A O 1
ATOM 753 N N . TYR A 1 97 ? -4.225 4.133 -14.473 1.00 91.38 97 TYR A N 1
ATOM 754 C CA . TYR A 1 97 ? -5.194 4.406 -13.410 1.00 91.38 97 TYR A CA 1
ATOM 755 C C . TYR A 1 97 ? -5.275 3.247 -12.404 1.00 91.38 97 TYR A C 1
ATOM 757 O O . TYR A 1 97 ? -5.095 3.464 -11.210 1.00 91.38 97 TYR A O 1
ATOM 765 N N . GLU A 1 98 ? -5.416 2.015 -12.899 1.00 90.06 98 GLU A N 1
ATOM 766 C CA . GLU A 1 98 ? -5.506 0.805 -12.072 1.00 90.06 98 GLU A CA 1
ATOM 767 C C . GLU A 1 98 ? -4.249 0.608 -11.208 1.00 90.06 98 GLU A C 1
ATOM 769 O O . GLU A 1 98 ? -4.330 0.390 -10.001 1.00 90.06 98 GLU A O 1
ATOM 774 N N . GLY A 1 99 ? -3.064 0.749 -11.807 1.00 91.50 99 GLY A N 1
ATOM 775 C CA . GLY A 1 99 ? -1.801 0.619 -11.081 1.00 91.50 99 GLY A CA 1
ATOM 776 C C . GLY A 1 99 ? -1.625 1.676 -9.985 1.00 91.50 99 GLY A C 1
ATOM 777 O O . GLY A 1 99 ? -1.146 1.366 -8.890 1.00 91.50 99 GLY A O 1
ATOM 778 N N . LYS A 1 100 ? -2.059 2.917 -10.247 1.00 91.88 100 LYS A N 1
ATOM 779 C CA . LYS A 1 100 ? -2.042 4.003 -9.256 1.00 91.88 100 LYS A CA 1
ATOM 780 C C . LYS A 1 100 ? -2.971 3.719 -8.081 1.00 91.88 100 LYS A C 1
ATOM 782 O O . LYS A 1 100 ? -2.541 3.897 -6.945 1.00 91.88 100 LYS A O 1
ATOM 787 N N . GLU A 1 101 ? -4.189 3.235 -8.334 1.00 88.38 101 GLU A N 1
ATOM 788 C CA . GLU A 1 101 ? -5.130 2.877 -7.265 1.00 88.38 101 GLU A CA 1
ATOM 789 C C . GLU A 1 101 ? -4.542 1.828 -6.318 1.00 88.38 101 GLU A C 1
ATOM 791 O O . GLU A 1 101 ? -4.663 1.958 -5.100 1.00 88.38 101 GLU A O 1
ATOM 796 N N . VAL A 1 102 ? -3.830 0.833 -6.855 1.00 87.94 102 VAL A N 1
ATOM 797 C CA . VAL A 1 102 ? -3.183 -0.198 -6.034 1.00 87.94 102 VAL A CA 1
ATOM 798 C C . VAL A 1 102 ? -2.063 0.389 -5.171 1.00 87.94 102 VAL A C 1
ATOM 800 O O . VAL A 1 102 ? -2.012 0.128 -3.967 1.00 87.94 102 VAL A O 1
ATOM 803 N N . ILE A 1 103 ? -1.192 1.226 -5.744 1.00 90.38 103 ILE A N 1
ATOM 804 C CA . ILE A 1 103 ? -0.127 1.899 -4.981 1.00 90.38 103 ILE A CA 1
ATOM 805 C C . ILE A 1 103 ? -0.727 2.774 -3.868 1.00 90.38 103 ILE A C 1
ATOM 807 O O . ILE A 1 103 ? -0.223 2.780 -2.740 1.00 90.38 103 ILE A O 1
ATOM 811 N N . ASP A 1 104 ? -1.797 3.509 -4.160 1.00 89.00 104 ASP A N 1
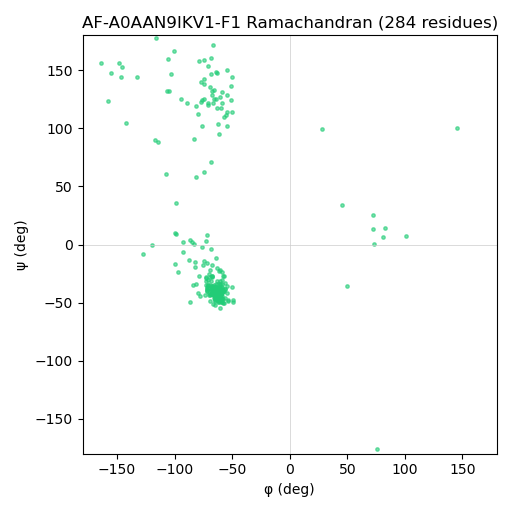ATOM 812 C CA . ASP A 1 104 ? -2.442 4.394 -3.192 1.00 89.00 104 ASP A CA 1
ATOM 813 C C . ASP A 1 104 ? -3.164 3.607 -2.089 1.00 89.00 104 ASP A C 1
ATOM 815 O O . ASP A 1 104 ? -3.066 3.970 -0.911 1.00 89.00 104 ASP A O 1
ATOM 819 N N . ALA A 1 105 ? -3.795 2.480 -2.427 1.00 83.44 105 ALA A N 1
ATOM 820 C CA . ALA A 1 105 ? -4.370 1.554 -1.455 1.00 83.44 105 ALA A CA 1
ATOM 821 C C . ALA A 1 105 ? -3.298 0.978 -0.514 1.00 83.44 105 ALA A C 1
ATOM 823 O O . ALA A 1 105 ? -3.505 0.946 0.701 1.00 83.44 105 ALA A O 1
ATOM 824 N N . MET A 1 106 ? -2.127 0.600 -1.039 1.00 85.38 106 MET A N 1
ATOM 825 C CA . MET A 1 106 ? -1.004 0.112 -0.227 1.00 85.38 106 MET A CA 1
ATOM 826 C C . MET A 1 106 ? -0.458 1.195 0.709 1.00 85.38 106 MET A C 1
ATOM 828 O O . MET A 1 106 ? -0.307 0.960 1.909 1.00 85.38 106 MET A O 1
ATOM 832 N N . LYS A 1 107 ? -0.238 2.417 0.204 1.00 85.44 107 LYS A N 1
ATOM 833 C CA . LYS A 1 107 ? 0.180 3.561 1.035 1.00 85.44 107 LYS A CA 1
ATOM 834 C C . LYS A 1 107 ? -0.829 3.853 2.141 1.00 85.44 107 LYS A C 1
ATOM 836 O O . LYS A 1 107 ? -0.440 4.142 3.274 1.00 85.44 107 LYS A O 1
ATOM 841 N N . LYS A 1 108 ? -2.125 3.771 1.823 1.00 83.06 108 LYS A N 1
ATOM 842 C CA . LYS A 1 108 ? -3.205 3.955 2.792 1.00 83.06 108 LYS A CA 1
ATOM 843 C C . LYS A 1 108 ? -3.191 2.853 3.846 1.00 83.06 108 LYS A C 1
ATOM 845 O O . LYS A 1 108 ? -3.195 3.190 5.025 1.00 83.06 108 LYS A O 1
ATOM 850 N N . ARG A 1 109 ? -3.099 1.577 3.454 1.00 77.62 109 ARG A N 1
ATOM 851 C CA . ARG A 1 109 ? -2.986 0.443 4.388 1.00 77.62 109 ARG A CA 1
ATOM 852 C C . ARG A 1 109 ? -1.821 0.644 5.352 1.00 77.62 109 ARG A C 1
ATOM 854 O O . ARG A 1 109 ? -2.020 0.590 6.556 1.00 77.62 109 ARG A O 1
ATOM 861 N N . ARG A 1 110 ? -0.644 1.004 4.846 1.00 76.38 110 ARG A N 1
ATOM 862 C CA . ARG A 1 110 ? 0.535 1.234 5.686 1.00 76.38 110 ARG A CA 1
ATOM 863 C C . ARG A 1 110 ? 0.391 2.426 6.628 1.00 76.38 110 ARG A C 1
ATOM 865 O O . ARG A 1 110 ? 0.880 2.399 7.755 1.00 76.38 110 ARG A O 1
ATOM 872 N N . ARG A 1 111 ? -0.271 3.499 6.186 1.00 80.19 111 ARG A N 1
ATOM 873 C CA . ARG A 1 111 ? -0.616 4.613 7.076 1.00 80.19 111 ARG A CA 1
ATOM 874 C C . ARG A 1 111 ? -1.507 4.130 8.222 1.00 80.19 111 ARG A C 1
ATOM 876 O O . ARG A 1 111 ? -1.249 4.509 9.357 1.00 80.19 111 ARG A O 1
ATOM 883 N N . LEU A 1 112 ? -2.494 3.284 7.927 1.00 71.69 112 LEU A N 1
ATOM 884 C CA . LEU A 1 112 ? -3.345 2.669 8.947 1.00 71.69 112 LEU A CA 1
ATOM 885 C C . LEU A 1 112 ? -2.538 1.760 9.880 1.00 71.69 112 LEU A C 1
ATOM 887 O O . LEU A 1 112 ? -2.693 1.878 11.082 1.00 71.69 112 LEU A O 1
ATOM 891 N N . GLU A 1 113 ? -1.616 0.943 9.369 1.00 67.94 113 GLU A N 1
ATOM 892 C CA . GLU A 1 113 ? -0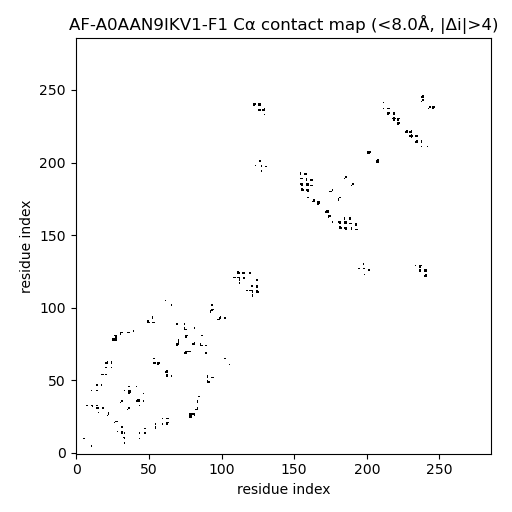.741 0.088 10.197 1.00 67.94 113 GLU A CA 1
ATOM 893 C C . GLU A 1 113 ? 0.148 0.899 11.144 1.00 67.94 113 GLU A C 1
ATOM 895 O O . GLU A 1 113 ? 0.317 0.541 12.307 1.00 67.94 113 GLU A O 1
ATOM 900 N N . LYS A 1 114 ? 0.694 2.025 10.670 1.00 72.50 114 LYS A N 1
ATOM 901 C CA . LYS A 1 114 ? 1.470 2.944 11.516 1.00 72.50 114 LYS A CA 1
ATOM 902 C C . LYS A 1 114 ? 0.602 3.616 12.578 1.00 72.50 114 LYS A C 1
ATOM 904 O O . LYS A 1 114 ? 1.064 3.828 13.694 1.00 72.50 114 LYS A O 1
ATOM 909 N N . GLU A 1 115 ? -0.633 3.968 12.230 1.00 68.44 115 GLU A N 1
ATOM 910 C CA . GLU A 1 115 ? -1.599 4.569 13.154 1.00 68.44 115 GLU A CA 1
ATOM 911 C C . GLU A 1 115 ? -2.145 3.543 14.166 1.00 68.44 115 GLU A C 1
ATOM 913 O O . GLU A 1 115 ? -2.407 3.914 15.306 1.00 68.44 115 GLU A O 1
ATOM 918 N N . ALA A 1 116 ? -2.202 2.258 13.802 1.00 61.94 116 ALA A N 1
ATOM 919 C CA . ALA A 1 116 ? -2.655 1.150 14.647 1.00 61.94 116 ALA A CA 1
ATOM 920 C C . ALA A 1 116 ? -1.713 0.823 15.831 1.00 61.94 116 ALA A C 1
ATOM 922 O O . ALA A 1 116 ? -2.022 -0.047 16.646 1.00 61.94 116 ALA A O 1
ATOM 923 N N . PHE A 1 117 ? -0.560 1.504 15.937 1.00 56.50 117 PHE A N 1
ATOM 924 C CA . PHE A 1 117 ? 0.394 1.441 17.059 1.00 56.50 117 PHE A CA 1
ATOM 925 C C . PHE A 1 117 ? 0.718 0.009 17.549 1.00 56.50 117 PHE A C 1
ATOM 927 O O . PHE A 1 117 ? 0.942 -0.223 18.736 1.00 56.50 117 PHE A O 1
ATOM 934 N N . GLY A 1 118 ? 0.742 -0.963 16.629 1.00 54.84 118 GLY A N 1
ATOM 935 C CA . GLY A 1 118 ? 1.151 -2.351 16.877 1.00 54.84 118 GLY A CA 1
ATOM 936 C C . GLY A 1 118 ? 0.175 -3.229 17.673 1.00 54.84 118 GLY A C 1
ATOM 937 O O . GLY A 1 118 ? 0.492 -4.395 17.888 1.00 54.84 118 GLY A O 1
ATOM 938 N N . ALA A 1 119 ? -0.984 -2.717 18.102 1.00 53.69 119 ALA A N 1
ATOM 939 C CA . ALA A 1 119 ? -1.967 -3.491 18.875 1.00 53.69 119 ALA A CA 1
ATOM 940 C C . ALA A 1 119 ? -3.135 -4.028 18.031 1.00 53.69 119 ALA A C 1
ATOM 942 O O . ALA A 1 119 ? -3.856 -4.911 18.488 1.00 53.69 119 ALA A O 1
ATOM 943 N N . LEU A 1 120 ? -3.326 -3.484 16.827 1.00 55.81 120 LEU A N 1
ATOM 944 C CA . LEU A 1 120 ? -4.433 -3.793 15.928 1.00 55.81 120 LEU A CA 1
ATOM 945 C C . LEU A 1 120 ? -3.892 -4.052 14.517 1.00 55.81 120 LEU A C 1
ATOM 947 O O . LEU A 1 120 ? -2.927 -3.426 14.071 1.00 55.81 120 LEU A O 1
ATOM 951 N N . THR A 1 121 ? -4.515 -4.982 13.809 1.00 63.91 121 THR A N 1
ATOM 952 C CA . THR A 1 121 ? -4.291 -5.238 12.386 1.00 63.91 121 THR A CA 1
ATOM 953 C C . THR A 1 121 ? -4.807 -4.071 11.537 1.00 63.91 121 THR A C 1
ATOM 955 O O . THR A 1 121 ? -5.638 -3.265 11.964 1.00 63.91 121 THR A O 1
ATOM 958 N N . SER A 1 122 ? -4.329 -3.967 10.295 1.00 54.84 122 SER A N 1
ATOM 959 C CA . SER A 1 122 ? -4.784 -2.931 9.356 1.00 54.84 122 SER A CA 1
ATOM 960 C C . SER A 1 122 ? -6.281 -3.001 9.052 1.00 54.84 122 SER A C 1
ATOM 962 O O . SER A 1 122 ? -6.913 -1.968 8.824 1.00 54.84 122 SER A O 1
ATOM 964 N N . GLU A 1 123 ? -6.843 -4.206 9.080 1.00 60.97 123 GLU A N 1
ATOM 965 C CA . GLU A 1 123 ? -8.271 -4.471 8.921 1.00 60.97 123 GLU A CA 1
ATOM 966 C C . GLU A 1 123 ? -9.074 -3.988 10.139 1.00 60.97 123 GLU A C 1
ATOM 968 O O . GLU A 1 123 ? -10.111 -3.338 9.982 1.00 60.97 123 GLU A O 1
ATOM 973 N N . GLU A 1 124 ? -8.569 -4.212 11.354 1.00 60.59 124 GLU A N 1
ATOM 974 C CA . GLU A 1 124 ? -9.196 -3.734 12.591 1.00 60.59 124 GLU A CA 1
ATOM 975 C C . GLU A 1 124 ? -9.178 -2.203 12.685 1.00 60.59 124 GLU A C 1
ATOM 977 O O . GLU A 1 124 ? -10.197 -1.593 13.010 1.00 60.59 124 GLU A O 1
ATOM 982 N N . GLU A 1 125 ? -8.071 -1.553 12.321 1.00 70.12 125 GLU A N 1
ATOM 983 C CA . GLU A 1 125 ? -7.986 -0.086 12.308 1.00 70.12 125 GLU A CA 1
ATOM 984 C C . GLU A 1 125 ? -8.908 0.529 11.238 1.00 70.12 125 GLU A C 1
ATOM 986 O O . GLU A 1 125 ? -9.587 1.533 11.484 1.00 70.12 125 GLU A O 1
ATOM 991 N N . ALA A 1 126 ? -8.993 -0.087 10.052 1.00 64.94 126 ALA A N 1
ATOM 992 C CA . ALA A 1 126 ? -9.948 0.322 9.022 1.00 64.94 126 ALA A CA 1
ATOM 993 C C . ALA A 1 126 ? -11.394 0.198 9.524 1.00 64.94 126 ALA A C 1
ATOM 995 O O . ALA A 1 126 ? -12.175 1.144 9.377 1.00 64.94 126 ALA A O 1
ATOM 996 N N . SER A 1 127 ? -11.715 -0.913 10.189 1.00 64.62 127 SER A N 1
ATOM 997 C CA . SER A 1 127 ? -13.029 -1.184 10.775 1.00 64.62 127 SER A CA 1
ATOM 998 C C . SER A 1 127 ? -13.378 -0.177 11.872 1.00 64.62 127 SER A C 1
ATOM 1000 O O . SER A 1 127 ? -14.477 0.380 11.874 1.00 64.62 127 SER A O 1
ATOM 1002 N N . ILE A 1 128 ? -12.428 0.165 12.749 1.00 68.44 128 ILE A N 1
ATOM 1003 C CA . ILE A 1 128 ? -12.600 1.190 13.789 1.00 68.44 128 ILE A CA 1
ATOM 1004 C C . ILE A 1 128 ? -12.884 2.560 13.171 1.00 68.44 128 ILE A C 1
ATOM 1006 O O . ILE A 1 128 ? -13.745 3.293 13.666 1.00 68.44 128 ILE A O 1
ATOM 1010 N N . LYS A 1 129 ? -12.204 2.929 12.081 1.00 72.00 129 LYS A N 1
ATOM 1011 C CA . LYS A 1 129 ? -12.461 4.198 11.380 1.00 72.00 129 LYS A CA 1
ATOM 1012 C C . LYS A 1 129 ? -13.814 4.224 10.691 1.00 72.00 129 LYS A C 1
ATOM 1014 O O . LYS A 1 129 ? -14.496 5.248 10.740 1.00 72.00 129 LYS A O 1
ATOM 1019 N N . LEU A 1 130 ? -14.213 3.106 10.095 1.00 68.75 130 LEU A N 1
ATOM 1020 C CA . LEU A 1 130 ? -15.533 2.925 9.501 1.00 68.75 130 LEU A CA 1
ATOM 1021 C C . LEU A 1 130 ? -16.622 3.107 10.567 1.00 68.75 130 LEU A C 1
ATOM 1023 O O . LEU A 1 130 ? -17.542 3.905 10.389 1.00 68.75 130 LEU A O 1
ATOM 1027 N N . PHE A 1 131 ? -16.424 2.497 11.735 1.00 63.12 131 PHE A N 1
ATOM 1028 C CA . PHE A 1 131 ? -17.305 2.634 12.890 1.00 63.12 131 PHE A CA 1
ATOM 1029 C C . PHE A 1 131 ? -17.290 4.049 13.492 1.00 63.12 131 PHE A C 1
ATOM 1031 O O . PHE A 1 131 ? -18.321 4.545 13.933 1.00 63.12 131 PHE A O 1
ATOM 1038 N N . LYS A 1 132 ? -16.147 4.753 13.509 1.00 69.19 132 LYS A N 1
ATOM 1039 C CA . LYS A 1 132 ? -16.056 6.162 13.948 1.00 69.19 132 LYS A CA 1
ATOM 1040 C C . LYS A 1 132 ? -16.814 7.097 13.000 1.00 69.19 132 LYS A C 1
ATOM 1042 O O . LYS A 1 132 ? -17.532 7.969 13.484 1.00 69.19 132 LYS A O 1
ATOM 1047 N N . ASN A 1 133 ? -16.716 6.888 11.687 1.00 67.25 133 ASN A N 1
ATOM 1048 C CA . ASN A 1 133 ? -17.496 7.637 10.697 1.00 67.25 133 ASN A CA 1
ATOM 1049 C C . ASN A 1 133 ? -18.995 7.358 10.835 1.00 67.25 133 ASN A C 1
ATOM 1051 O O . ASN A 1 133 ? -19.784 8.296 10.868 1.00 67.25 133 ASN A O 1
ATOM 1055 N N . GLN A 1 134 ? -19.387 6.097 11.025 1.00 63.03 134 GLN A N 1
ATOM 1056 C CA . GLN A 1 134 ? -20.777 5.753 11.310 1.00 63.03 134 GLN A CA 1
ATOM 1057 C C . GLN A 1 134 ? -21.264 6.320 12.639 1.00 63.03 134 GLN A C 1
ATOM 1059 O O . GLN A 1 134 ? -22.385 6.789 12.691 1.00 63.03 134 GLN A O 1
ATOM 1064 N N . ILE A 1 135 ? -20.462 6.334 13.706 1.00 57.72 135 ILE A N 1
ATOM 1065 C CA . ILE A 1 135 ? -20.845 6.986 14.967 1.00 57.72 135 ILE A CA 1
ATOM 1066 C C . ILE A 1 135 ? -20.966 8.490 14.782 1.00 57.72 135 ILE A C 1
ATOM 1068 O O . ILE A 1 135 ? -21.829 9.088 15.409 1.00 57.72 135 ILE A O 1
ATOM 1072 N N . ALA A 1 136 ? -20.142 9.122 13.949 1.00 61.81 136 ALA A N 1
ATOM 1073 C CA . ALA A 1 136 ? -20.308 10.534 13.633 1.00 61.81 136 ALA A CA 1
ATOM 1074 C C . ALA A 1 136 ? -21.627 10.763 12.876 1.00 61.81 136 ALA A C 1
ATOM 1076 O O . ALA A 1 136 ? -22.424 11.603 13.289 1.00 61.81 136 ALA A O 1
ATOM 1077 N N . ASP A 1 137 ? -21.914 9.961 11.850 1.00 59.09 137 ASP A N 1
ATOM 1078 C CA . ASP A 1 137 ? -23.149 10.039 11.062 1.00 59.09 137 ASP A CA 1
ATOM 1079 C C . ASP A 1 137 ? -24.395 9.687 11.894 1.00 59.09 137 ASP A C 1
ATOM 1081 O O . ASP A 1 137 ? -25.390 10.408 11.868 1.00 59.09 137 ASP A O 1
ATOM 1085 N N . TYR A 1 138 ? -24.316 8.645 12.718 1.00 44.22 138 TYR A N 1
ATOM 1086 C CA . TYR A 1 138 ? -25.350 8.189 13.642 1.00 44.22 138 TYR A CA 1
ATOM 1087 C C . TYR A 1 138 ? -25.492 9.124 14.839 1.00 44.22 138 TYR A C 1
ATOM 1089 O O . TYR A 1 138 ? -26.594 9.346 15.293 1.00 44.22 138 TYR A O 1
ATOM 1097 N N . SER A 1 139 ? -24.438 9.750 15.363 1.00 41.34 139 SER A N 1
ATOM 1098 C CA . SER A 1 139 ? -24.557 10.778 16.411 1.00 41.34 139 SER A CA 1
ATOM 1099 C C . SER A 1 139 ? -25.152 12.072 15.859 1.00 41.34 139 SER A C 1
ATOM 1101 O O . SER A 1 139 ? -25.848 12.783 16.588 1.00 41.34 139 SER A O 1
ATOM 1103 N N . ASN A 1 140 ? -24.909 12.366 14.581 1.00 51.53 140 ASN A N 1
ATOM 1104 C CA . ASN A 1 140 ? -25.574 13.446 13.864 1.00 51.53 140 ASN A CA 1
ATOM 1105 C C . ASN A 1 140 ? -27.052 13.112 13.579 1.00 51.53 140 ASN A C 1
ATOM 1107 O O . ASN A 1 140 ? -27.887 14.011 13.662 1.00 51.53 140 ASN A O 1
ATOM 1111 N N . ALA A 1 141 ? -27.388 11.840 13.324 1.00 43.69 141 ALA A N 1
ATOM 1112 C CA . ALA A 1 141 ? -28.758 11.358 13.111 1.00 43.69 141 ALA A CA 1
ATOM 1113 C C . ALA A 1 141 ? -29.550 11.112 14.420 1.00 43.69 141 ALA A C 1
ATOM 1115 O O . ALA A 1 141 ? -30.743 11.387 14.490 1.00 43.69 141 ALA A O 1
ATOM 1116 N N . CYS A 1 142 ? -28.886 10.673 15.490 1.00 38.38 142 CYS A N 1
ATOM 1117 C CA . CYS A 1 142 ? -29.442 10.266 16.786 1.00 38.38 142 CYS A CA 1
ATOM 1118 C C . CYS A 1 142 ? -29.150 11.297 17.878 1.00 38.38 142 CYS A C 1
ATOM 1120 O O . CYS A 1 142 ? -28.553 11.011 18.928 1.00 38.38 142 CYS A O 1
ATOM 1122 N N . LYS A 1 143 ? -29.656 12.511 17.643 1.00 43.31 143 LYS A N 1
ATOM 1123 C CA . LYS A 1 143 ? -30.034 13.453 18.710 1.00 43.31 143 LYS A CA 1
ATOM 1124 C C . LYS A 1 143 ? -31.310 13.025 19.470 1.00 43.31 143 LYS A C 1
ATOM 1126 O O . LYS A 1 143 ? -31.767 13.753 20.341 1.00 43.31 143 LYS A O 1
ATOM 1131 N N . GLY A 1 144 ? -31.825 11.825 19.215 1.00 43.38 144 GLY A N 1
ATOM 1132 C CA . GLY A 1 144 ? -32.742 11.052 20.060 1.00 43.38 144 GLY A CA 1
ATOM 1133 C C . GLY A 1 144 ? -32.570 9.565 19.707 1.00 43.38 144 GLY A C 1
ATOM 1134 O O . GLY A 1 144 ? -32.210 9.288 18.571 1.00 43.38 144 GLY A O 1
ATOM 1135 N N . ILE A 1 145 ? -32.701 8.540 20.549 1.00 39.03 145 ILE A N 1
ATOM 1136 C CA . ILE A 1 145 ? -33.257 8.325 21.892 1.00 39.03 145 ILE A CA 1
ATOM 1137 C C . ILE A 1 145 ? -32.678 6.963 22.398 1.00 39.03 145 ILE A C 1
ATOM 1139 O O . ILE A 1 145 ? -32.231 6.146 21.597 1.00 39.03 145 ILE A O 1
ATOM 1143 N N . GLU A 1 146 ? -32.630 6.775 23.724 1.00 40.88 146 GLU A N 1
ATOM 1144 C CA . GLU A 1 146 ? -32.532 5.543 24.560 1.00 40.88 146 GLU A CA 1
ATOM 1145 C C . GLU A 1 146 ? -31.487 4.423 24.332 1.00 40.88 146 GLU A C 1
ATOM 1147 O O . GLU A 1 146 ? -30.966 3.928 25.334 1.00 40.88 146 GLU A O 1
ATOM 1152 N N . GLU A 1 147 ? -31.061 4.052 23.121 1.00 46.44 147 GLU A N 1
ATOM 1153 C CA . GLU A 1 147 ? -30.108 2.924 22.941 1.00 46.44 147 GLU A CA 1
ATOM 1154 C C . GLU A 1 147 ? -28.695 3.261 23.480 1.00 46.44 147 GLU A C 1
ATOM 1156 O O . GLU A 1 147 ? -27.965 2.412 24.001 1.00 46.44 147 GLU A O 1
ATOM 1161 N N . LYS A 1 148 ? -28.345 4.558 23.473 1.00 48.41 148 LYS A N 1
ATOM 1162 C CA . LYS A 1 148 ? -27.123 5.118 24.086 1.00 48.41 148 LYS A CA 1
ATOM 1163 C C . LYS A 1 148 ? -27.011 4.809 25.590 1.00 48.41 148 LYS A C 1
ATOM 1165 O O . LYS A 1 148 ? -25.895 4.740 26.103 1.00 48.41 148 LYS A O 1
ATOM 1170 N N . TYR A 1 149 ? -28.122 4.607 26.305 1.00 43.34 149 TYR A N 1
ATOM 1171 C CA . TYR A 1 149 ? -28.109 4.437 27.765 1.00 43.34 149 TYR A CA 1
ATOM 1172 C C . TYR A 1 149 ? -27.694 3.032 28.236 1.00 43.34 149 TYR A C 1
ATOM 1174 O O . TYR A 1 149 ? -27.138 2.916 29.330 1.00 43.34 149 TYR A O 1
ATOM 1182 N N . LYS A 1 150 ? -27.901 1.970 27.440 1.00 51.81 150 LYS A N 1
ATOM 1183 C CA . LYS A 1 150 ? -27.501 0.599 27.829 1.00 51.81 150 LYS A CA 1
ATOM 1184 C C . LYS A 1 150 ? -26.002 0.356 27.647 1.00 51.81 150 LYS A C 1
ATOM 1186 O O . LYS A 1 150 ? -25.352 -0.136 28.567 1.00 51.81 150 LYS A O 1
ATOM 1191 N N . VAL A 1 151 ? -25.437 0.789 26.518 1.00 54.06 151 VAL A N 1
ATOM 1192 C CA . VAL A 1 151 ? -24.000 0.635 26.232 1.00 54.06 151 VAL A CA 1
ATOM 1193 C C . VAL A 1 151 ? -23.155 1.480 27.194 1.00 54.06 151 VAL A C 1
ATOM 1195 O O . VAL A 1 151 ? -22.210 0.959 27.783 1.00 54.06 151 VAL A O 1
ATOM 1198 N N . MET A 1 152 ? -23.539 2.737 27.467 1.00 53.62 152 MET A N 1
ATOM 1199 C CA . MET A 1 152 ? -22.808 3.602 28.411 1.00 53.62 152 MET A CA 1
ATOM 1200 C C . MET A 1 152 ? -22.784 3.065 29.850 1.00 53.62 152 MET A C 1
ATOM 1202 O O . MET A 1 152 ? -21.782 3.245 30.539 1.00 53.62 152 MET A O 1
ATOM 1206 N N . LYS A 1 153 ? -23.846 2.386 30.312 1.00 56.66 153 LYS A N 1
ATOM 1207 C CA . LYS A 1 153 ? -23.857 1.766 31.649 1.00 56.66 153 LYS A CA 1
ATOM 1208 C C . LYS A 1 153 ? -22.872 0.599 31.764 1.00 56.66 153 LYS A C 1
ATOM 1210 O O . LYS A 1 153 ? -22.218 0.494 32.799 1.00 56.66 153 LYS A O 1
ATOM 1215 N N . SER A 1 154 ? -22.734 -0.234 30.725 1.00 68.00 154 SER A N 1
ATOM 1216 C CA . SER A 1 154 ? -21.731 -1.317 30.721 1.00 68.00 154 SER A CA 1
ATOM 1217 C C . SER A 1 154 ? -20.302 -0.767 30.668 1.00 68.00 154 SER A C 1
ATOM 1219 O O . SER A 1 154 ? -19.456 -1.170 31.461 1.00 68.00 154 SER A O 1
ATOM 1221 N N . VAL A 1 155 ? -20.070 0.265 29.846 1.00 69.50 155 VAL A N 1
ATOM 1222 C CA . VAL A 1 155 ? -18.761 0.916 29.710 1.00 69.50 155 VAL A CA 1
ATOM 1223 C C . VAL A 1 155 ? -18.324 1.561 31.022 1.00 69.50 155 VAL A C 1
ATOM 1225 O O . VAL A 1 155 ? -17.162 1.435 31.394 1.00 69.50 155 VAL A O 1
ATOM 1228 N N . ALA A 1 156 ? -19.230 2.211 31.756 1.00 70.69 156 ALA A N 1
ATOM 1229 C CA . ALA A 1 156 ? -18.900 2.809 33.048 1.00 70.69 156 ALA A CA 1
ATOM 1230 C C . ALA A 1 156 ? -18.530 1.755 34.110 1.00 70.69 156 ALA A C 1
ATOM 1232 O O . ALA A 1 156 ? -17.633 1.991 34.918 1.00 70.69 156 ALA A O 1
ATOM 1233 N N . ALA A 1 157 ? -19.191 0.591 34.099 1.00 76.31 157 ALA A N 1
ATOM 1234 C CA . ALA A 1 157 ? -18.899 -0.506 35.021 1.00 76.31 157 ALA A CA 1
ATOM 1235 C C . ALA A 1 157 ? -17.542 -1.162 34.731 1.00 76.31 157 ALA A C 1
ATOM 1237 O O . ALA A 1 157 ? -16.720 -1.270 35.639 1.00 76.31 157 ALA A O 1
ATOM 1238 N N . GLU A 1 158 ? -17.275 -1.508 33.471 1.00 75.94 158 GLU A N 1
ATOM 1239 C CA . GLU A 1 158 ? -16.003 -2.114 33.054 1.00 75.94 158 GLU A CA 1
ATOM 1240 C C . GLU A 1 158 ? -14.824 -1.138 33.195 1.00 75.94 158 GLU A C 1
ATOM 1242 O O . GLU A 1 158 ? -13.738 -1.517 33.636 1.00 75.94 158 GLU A O 1
ATOM 1247 N N . SER A 1 159 ? -15.046 0.150 32.902 1.00 72.94 159 SER A N 1
ATOM 1248 C CA . SER A 1 159 ? -14.024 1.188 33.102 1.00 72.94 159 SER A CA 1
ATOM 1249 C C . SER A 1 159 ? -13.636 1.316 34.570 1.00 72.94 159 SER A C 1
ATOM 1251 O O . SER A 1 159 ? -12.465 1.541 34.875 1.00 72.94 159 SER A O 1
ATOM 1253 N N . TYR A 1 160 ? -14.602 1.171 35.482 1.00 80.19 160 TYR A N 1
ATOM 1254 C CA . TYR A 1 160 ? -14.343 1.239 36.914 1.00 80.19 160 TYR A CA 1
ATOM 1255 C C . TYR A 1 160 ? -13.598 0.008 37.432 1.00 80.19 160 TYR A C 1
ATOM 1257 O O . TYR A 1 160 ? -12.679 0.165 38.225 1.00 80.19 160 TYR A O 1
ATOM 1265 N N . GLU A 1 161 ? -13.923 -1.198 36.965 1.00 81.75 161 GLU A N 1
ATOM 1266 C CA . GLU A 1 161 ? -13.174 -2.412 37.335 1.00 81.75 161 GLU A CA 1
ATOM 1267 C C . GLU A 1 161 ? -11.705 -2.332 36.901 1.00 81.75 161 GLU A C 1
ATOM 1269 O O . GLU A 1 161 ? -10.803 -2.721 37.643 1.00 81.75 161 GLU A O 1
ATOM 1274 N N . TYR A 1 162 ? -11.443 -1.745 35.733 1.00 78.81 162 TYR A N 1
ATOM 1275 C CA . TYR A 1 162 ? -10.078 -1.497 35.278 1.00 78.81 162 TYR A CA 1
ATOM 1276 C C . TYR A 1 162 ? -9.380 -0.377 36.057 1.00 78.81 162 TYR A C 1
ATOM 1278 O O . TYR A 1 162 ? -8.193 -0.483 36.352 1.00 78.81 162 TYR A O 1
ATOM 1286 N N . TYR A 1 163 ? -10.106 0.685 36.417 1.00 80.38 163 TYR A N 1
ATOM 1287 C CA . TYR A 1 163 ? -9.598 1.748 37.287 1.00 80.38 163 TYR A CA 1
ATOM 1288 C C . TYR A 1 163 ? -9.196 1.209 38.667 1.00 80.38 163 TYR A C 1
ATOM 1290 O O . TYR A 1 163 ? -8.105 1.514 39.142 1.00 80.38 163 TYR A O 1
ATOM 1298 N N . ASP A 1 164 ? -10.043 0.368 39.263 1.00 82.88 164 ASP A N 1
ATOM 1299 C CA . ASP A 1 164 ? -9.803 -0.302 40.542 1.00 82.88 164 ASP A CA 1
ATOM 1300 C C . ASP A 1 164 ? -8.509 -1.125 40.486 1.00 82.88 164 ASP A C 1
ATOM 1302 O O . ASP A 1 164 ? -7.604 -0.921 41.296 1.00 82.88 164 ASP A O 1
ATOM 1306 N N . LEU A 1 165 ? -8.364 -1.958 39.449 1.00 78.50 165 LEU A N 1
ATOM 1307 C CA . LEU A 1 165 ? -7.171 -2.771 39.220 1.00 78.50 165 LEU A CA 1
ATOM 1308 C C . LEU A 1 165 ? -5.899 -1.923 39.058 1.00 78.50 165 LEU A C 1
ATOM 1310 O O . LEU A 1 165 ? -4.884 -2.242 39.673 1.00 78.50 165 LEU A O 1
ATOM 1314 N N . VAL A 1 166 ? -5.948 -0.851 38.256 1.00 77.44 166 VAL A N 1
ATOM 1315 C CA . VAL A 1 166 ? -4.789 0.016 37.974 1.00 77.44 166 VAL A CA 1
ATOM 1316 C C . VAL A 1 166 ? -4.313 0.747 39.230 1.00 77.44 166 VAL A C 1
ATOM 1318 O O . VAL A 1 166 ? -3.111 0.775 39.496 1.00 77.44 166 VAL A O 1
ATOM 1321 N N . GLU A 1 167 ? -5.229 1.317 40.014 1.00 80.38 167 GLU A N 1
ATOM 1322 C CA . GLU A 1 167 ? -4.894 2.003 41.269 1.00 80.38 167 GLU A CA 1
ATOM 1323 C C . GLU A 1 167 ? -4.313 1.011 42.292 1.00 80.38 167 GLU A C 1
ATOM 1325 O O . GLU A 1 167 ? -3.257 1.275 42.869 1.00 80.38 167 GLU A O 1
ATOM 1330 N N . LEU A 1 168 ? -4.899 -0.190 42.414 1.00 76.06 168 LEU A N 1
ATOM 1331 C CA . LEU A 1 168 ? -4.354 -1.281 43.234 1.00 76.06 168 LEU A CA 1
ATOM 1332 C C . LEU A 1 168 ? -2.919 -1.656 42.831 1.00 76.06 168 LEU A C 1
ATOM 1334 O O . LEU A 1 168 ? -2.052 -1.766 43.697 1.00 76.06 168 LEU A O 1
ATOM 1338 N N . THR A 1 169 ? -2.636 -1.807 41.532 1.00 74.50 169 THR A N 1
ATOM 1339 C CA . THR A 1 169 ? -1.269 -2.082 41.047 1.00 74.50 169 THR A CA 1
ATOM 1340 C C . THR A 1 169 ? -0.296 -0.925 41.252 1.00 74.50 169 THR A C 1
ATOM 1342 O O . THR A 1 169 ? 0.896 -1.164 41.422 1.00 74.50 169 THR A O 1
ATOM 1345 N N . ASN A 1 170 ? -0.783 0.317 41.281 1.00 80.06 170 ASN A N 1
ATOM 1346 C CA . ASN A 1 170 ? 0.038 1.503 41.531 1.00 80.06 170 ASN A CA 1
ATOM 1347 C C . ASN A 1 170 ? 0.234 1.788 43.033 1.00 80.06 170 ASN A C 1
ATOM 1349 O O . ASN A 1 170 ? 0.879 2.773 43.393 1.00 80.06 170 ASN A O 1
ATOM 1353 N N . GLY A 1 171 ? -0.304 0.934 43.914 1.00 78.25 171 GLY A N 1
ATOM 1354 C CA . GLY A 1 171 ? -0.218 1.088 45.367 1.00 78.25 171 GLY A CA 1
ATOM 1355 C C . GLY A 1 171 ? -1.095 2.213 45.922 1.00 78.25 171 GLY A C 1
ATOM 1356 O O . GLY A 1 171 ? -0.933 2.612 47.076 1.00 78.25 171 GLY A O 1
ATOM 1357 N N . THR A 1 172 ? -2.020 2.737 45.121 1.00 78.81 172 THR A N 1
ATOM 1358 C CA . THR A 1 172 ? -2.951 3.799 45.494 1.00 78.81 172 THR A CA 1
ATOM 1359 C C . THR A 1 172 ? -4.338 3.229 45.766 1.00 78.81 172 THR A C 1
ATOM 1361 O O . THR A 1 172 ? -4.765 2.235 45.184 1.00 78.81 172 THR A O 1
ATOM 1364 N N . LYS A 1 173 ? -5.068 3.834 46.711 1.00 83.06 173 LYS A N 1
ATOM 1365 C CA . LYS A 1 173 ? -6.415 3.365 47.048 1.00 83.06 173 LYS A CA 1
ATOM 1366 C C . LYS A 1 173 ? -7.420 3.929 46.033 1.00 83.06 173 LYS A C 1
ATOM 1368 O O . LYS A 1 173 ? -7.566 5.153 45.976 1.00 83.06 173 LYS A O 1
ATOM 1373 N N . PRO A 1 174 ? -8.139 3.081 45.281 1.00 81.44 174 PRO A N 1
ATOM 1374 C CA . PRO A 1 174 ? -9.147 3.543 44.339 1.00 81.44 174 PRO A CA 1
ATOM 1375 C C . PRO A 1 174 ? -10.290 4.259 45.065 1.00 81.44 174 PRO A C 1
ATOM 1377 O O . PRO A 1 174 ? -10.649 3.945 46.205 1.00 81.44 174 PRO A O 1
ATOM 1380 N N . MET A 1 175 ? -10.871 5.255 44.397 1.00 83.94 175 MET A N 1
ATOM 1381 C CA . MET A 1 175 ? -12.085 5.911 44.885 1.00 83.94 175 MET A CA 1
ATOM 1382 C C . MET A 1 175 ? -13.256 4.944 44.932 1.00 83.94 175 MET A C 1
ATOM 1384 O O . MET A 1 175 ? -13.349 4.073 44.082 1.00 83.94 175 MET A O 1
ATOM 1388 N N . ALA A 1 176 ? -14.177 5.138 45.879 1.00 83.50 176 ALA A N 1
ATOM 1389 C CA . ALA A 1 176 ? -15.357 4.291 46.045 1.00 83.50 176 ALA A CA 1
ATOM 1390 C C . ALA A 1 176 ? -16.203 4.172 44.759 1.00 83.50 176 ALA A C 1
ATOM 1392 O O . ALA A 1 176 ? -16.280 5.120 43.973 1.00 83.50 176 ALA A O 1
ATOM 1393 N N . LYS A 1 177 ? -16.879 3.023 44.584 1.00 85.12 177 LYS A N 1
ATOM 1394 C CA . LYS A 1 177 ? -17.743 2.696 43.430 1.00 85.12 177 LYS A CA 1
ATOM 1395 C C . LYS A 1 177 ? -19.071 3.453 43.500 1.00 85.12 177 LYS A C 1
ATOM 1397 O O . LYS A 1 177 ? -20.142 2.876 43.644 1.00 85.12 177 LYS A O 1
ATOM 1402 N N . ASN A 1 178 ? -18.976 4.775 43.460 1.00 84.88 178 ASN A N 1
ATOM 1403 C CA . ASN A 1 178 ? -20.082 5.718 43.412 1.00 84.88 178 ASN A CA 1
ATOM 1404 C C . ASN A 1 178 ? -20.046 6.491 42.084 1.00 84.88 178 ASN A C 1
ATOM 1406 O O . ASN A 1 178 ? -19.149 6.304 41.264 1.00 84.88 178 ASN A O 1
ATOM 1410 N N . GLU A 1 179 ? -21.023 7.365 41.858 1.00 79.88 179 GLU A N 1
ATOM 1411 C CA . GLU A 1 179 ? -21.157 8.105 40.598 1.00 79.88 179 GLU A CA 1
ATOM 1412 C C . GLU A 1 179 ? -19.896 8.909 40.230 1.00 79.88 179 GLU A C 1
ATOM 1414 O O . GLU A 1 179 ? -19.481 8.915 39.072 1.00 79.88 179 GLU A O 1
ATOM 1419 N N . ALA A 1 180 ? -19.222 9.511 41.216 1.00 80.00 180 ALA A N 1
ATOM 1420 C CA . ALA A 1 180 ? -17.982 10.255 41.001 1.00 80.00 180 ALA A CA 1
ATOM 1421 C C . ALA A 1 180 ? -16.807 9.341 40.600 1.00 80.00 180 ALA A C 1
ATOM 1423 O O . ALA A 1 180 ? -16.062 9.668 39.674 1.00 80.00 180 ALA A O 1
ATOM 1424 N N . GLY A 1 181 ? -16.665 8.182 41.253 1.00 80.75 181 GLY A N 1
ATOM 1425 C CA . GLY A 1 181 ? -15.658 7.176 40.906 1.00 80.75 181 GLY A CA 1
ATOM 1426 C C . GLY A 1 181 ? -15.881 6.591 39.509 1.00 80.75 181 GLY A C 1
ATOM 1427 O O . GLY A 1 181 ? -14.951 6.526 38.708 1.00 80.75 181 GLY A O 1
ATOM 1428 N N . MET A 1 182 ? -17.131 6.252 39.180 1.00 82.44 182 MET A N 1
ATOM 1429 C CA . MET A 1 182 ? -17.524 5.741 37.861 1.00 82.44 182 MET A CA 1
ATOM 1430 C C . MET A 1 182 ? -17.279 6.780 36.760 1.00 82.44 182 MET A C 1
ATOM 1432 O O . MET A 1 182 ? -16.770 6.443 35.691 1.00 82.44 182 MET A O 1
ATOM 1436 N N . LYS A 1 183 ? -17.582 8.058 37.023 1.00 81.62 183 LYS A N 1
ATOM 1437 C CA . LYS A 1 183 ? -17.331 9.153 36.080 1.00 81.62 183 LYS A CA 1
ATOM 1438 C C . LYS A 1 183 ? -15.842 9.309 35.780 1.00 81.62 183 LYS A C 1
ATOM 1440 O O . LYS A 1 183 ? -15.471 9.309 34.611 1.00 81.62 183 LYS A O 1
ATOM 1445 N N . LYS A 1 184 ? -14.983 9.363 36.803 1.00 79.31 184 LYS A N 1
ATOM 1446 C CA . LYS A 1 184 ? -13.531 9.481 36.594 1.00 79.31 184 LYS A CA 1
ATOM 1447 C C . LYS A 1 184 ? -12.943 8.258 35.890 1.00 79.31 184 LYS A C 1
ATOM 1449 O O . LYS A 1 184 ? -12.122 8.412 34.991 1.00 79.31 184 LYS A O 1
ATOM 1454 N N . ALA A 1 185 ? -13.393 7.056 36.242 1.00 79.12 185 ALA A N 1
ATOM 1455 C CA . ALA A 1 185 ? -12.990 5.845 35.538 1.00 79.12 185 ALA A CA 1
ATOM 1456 C C . ALA A 1 185 ? -13.382 5.890 34.049 1.00 79.12 185 ALA A C 1
ATOM 1458 O O . ALA A 1 185 ? -12.584 5.543 33.181 1.00 79.12 185 ALA A O 1
ATOM 1459 N N . THR A 1 186 ? -14.581 6.393 33.742 1.00 78.19 186 THR A N 1
ATOM 1460 C CA . THR A 1 186 ? -15.058 6.580 32.363 1.00 78.19 186 THR A CA 1
ATOM 1461 C C . THR A 1 186 ? -14.270 7.668 31.623 1.00 78.19 186 THR A C 1
ATOM 1463 O O . THR A 1 186 ? -13.959 7.503 30.449 1.00 78.19 186 THR A O 1
ATOM 1466 N N . GLU A 1 187 ? -13.892 8.760 32.287 1.00 79.81 187 GLU A N 1
ATOM 1467 C CA . GLU A 1 187 ? -13.041 9.806 31.697 1.00 79.81 187 GLU A CA 1
ATOM 1468 C C . GLU A 1 187 ? -11.637 9.283 31.357 1.00 79.81 187 GLU A C 1
ATOM 1470 O O . GLU A 1 187 ? -11.090 9.625 30.311 1.00 79.81 187 GLU A O 1
ATOM 1475 N N . MET A 1 188 ? -11.068 8.427 32.210 1.00 74.25 188 MET A N 1
ATOM 1476 C CA . MET A 1 188 ? -9.721 7.880 32.020 1.00 74.25 188 MET A CA 1
ATOM 1477 C C . MET A 1 188 ? -9.680 6.717 31.023 1.00 74.25 188 MET A C 1
ATOM 1479 O O . MET A 1 188 ? -8.763 6.636 30.207 1.00 74.25 188 MET A O 1
ATOM 1483 N N . PHE A 1 189 ? -10.658 5.811 31.079 1.00 77.94 189 PHE A N 1
ATOM 1484 C CA . PHE A 1 189 ? -10.604 4.531 30.365 1.00 77.94 189 PHE A CA 1
ATOM 1485 C C . PHE A 1 189 ? -11.821 4.246 29.484 1.00 77.94 189 PHE A C 1
ATOM 1487 O O . PHE A 1 189 ? -11.780 3.309 28.686 1.00 77.94 189 PHE A O 1
ATOM 1494 N N . GLY A 1 190 ? -12.872 5.065 29.549 1.00 71.62 190 GLY A N 1
ATOM 1495 C CA . GLY A 1 190 ? -14.132 4.825 28.842 1.00 71.62 190 GLY A CA 1
ATOM 1496 C C . GLY A 1 190 ? -13.961 4.685 27.336 1.00 71.62 190 GLY A C 1
ATOM 1497 O O . GLY A 1 190 ? -14.537 3.779 26.743 1.00 71.62 190 GLY A O 1
ATOM 1498 N N . ASN A 1 191 ? -13.099 5.496 26.715 1.00 69.75 191 ASN A N 1
ATOM 1499 C CA . ASN A 1 191 ? -12.811 5.376 25.282 1.00 69.75 191 ASN A CA 1
ATOM 1500 C C . ASN A 1 191 ? -12.213 4.012 24.911 1.00 69.75 191 ASN A C 1
ATOM 1502 O O . ASN A 1 191 ? -12.570 3.460 23.875 1.00 69.75 191 ASN A O 1
ATOM 1506 N N . ARG A 1 192 ? -11.360 3.442 25.767 1.00 69.44 192 ARG A N 1
ATOM 1507 C CA . ARG A 1 192 ? -10.701 2.153 25.522 1.00 69.44 192 ARG A CA 1
ATOM 1508 C C . ARG A 1 192 ? -11.691 0.992 25.574 1.00 69.44 192 ARG A C 1
ATOM 1510 O O . ARG A 1 192 ? -11.663 0.117 24.714 1.00 69.44 192 ARG A O 1
ATOM 1517 N N . PHE A 1 193 ? -12.590 0.998 26.555 1.00 67.00 193 PHE A N 1
ATOM 1518 C CA . PHE A 1 193 ? -13.658 -0.001 26.647 1.00 67.00 193 PHE A CA 1
ATOM 1519 C C . PHE A 1 193 ? -14.673 0.157 25.522 1.00 67.00 193 PHE A C 1
ATOM 1521 O O . PHE A 1 193 ? -15.092 -0.827 24.923 1.00 67.00 193 PHE A O 1
ATOM 1528 N N . LEU A 1 194 ? -14.993 1.397 25.160 1.00 65.62 194 LEU A N 1
ATOM 1529 C CA . LEU A 1 194 ? -15.866 1.688 24.034 1.00 65.62 194 LEU A CA 1
ATOM 1530 C C . LEU A 1 194 ? -15.258 1.209 22.705 1.00 65.62 194 LEU A C 1
ATOM 1532 O O . LEU A 1 194 ? -15.986 0.708 21.857 1.00 65.62 194 LEU A O 1
ATOM 1536 N N . GLU A 1 195 ? -13.943 1.318 22.508 1.00 59.44 195 GLU A N 1
ATOM 1537 C CA . GLU A 1 195 ? -13.252 0.743 21.344 1.00 59.44 195 GLU A CA 1
ATOM 1538 C C . GLU A 1 195 ? -13.250 -0.791 21.367 1.00 59.44 195 GLU A C 1
ATOM 1540 O O . GLU A 1 195 ? -13.569 -1.407 20.353 1.00 59.44 195 GLU A O 1
ATOM 1545 N N . ARG A 1 196 ? -13.011 -1.418 22.524 1.00 66.44 196 ARG A N 1
ATOM 1546 C CA . ARG A 1 196 ? -13.086 -2.880 22.678 1.00 66.44 196 ARG A CA 1
ATOM 1547 C C . ARG A 1 196 ? -14.479 -3.440 22.374 1.00 66.44 196 ARG A C 1
ATOM 1549 O O . ARG A 1 196 ? -14.586 -4.430 21.656 1.00 66.44 196 ARG A O 1
ATOM 1556 N N . HIS A 1 197 ? -15.532 -2.795 22.877 1.00 63.66 197 HIS A N 1
ATOM 1557 C CA . HIS A 1 197 ? -16.923 -3.172 22.600 1.00 63.66 197 HIS A CA 1
ATOM 1558 C C . HIS A 1 197 ? -17.253 -3.068 21.110 1.00 63.66 197 HIS A C 1
ATOM 1560 O O . HIS A 1 197 ? -17.923 -3.943 20.574 1.00 63.66 197 HIS A O 1
ATOM 1566 N N . LYS A 1 198 ? -16.737 -2.050 20.407 1.00 62.38 198 LYS A N 1
ATOM 1567 C CA . LYS A 1 198 ? -16.895 -1.948 18.944 1.00 62.38 198 LYS A CA 1
ATOM 1568 C C . LYS A 1 198 ? -16.216 -3.099 18.218 1.00 62.38 198 LYS A C 1
ATOM 1570 O O . LYS A 1 198 ? -16.813 -3.664 17.314 1.00 62.38 198 LYS A O 1
ATOM 1575 N N . VAL A 1 199 ? -14.993 -3.452 18.614 1.00 61.72 199 VAL A N 1
ATOM 1576 C CA . VAL A 1 199 ? -14.269 -4.583 18.017 1.00 61.72 199 VAL A CA 1
ATOM 1577 C C . VAL A 1 199 ? -15.018 -5.892 18.263 1.00 61.72 199 VAL A C 1
ATOM 1579 O O . VAL A 1 199 ? -15.199 -6.660 17.328 1.00 61.72 199 VAL A O 1
ATOM 1582 N N . GLN A 1 200 ? -15.530 -6.124 19.476 1.00 63.25 200 GLN A N 1
ATOM 1583 C CA . GLN A 1 200 ? -16.362 -7.298 19.766 1.00 63.25 200 GLN A CA 1
ATOM 1584 C C . GLN A 1 200 ? -17.658 -7.319 18.955 1.00 63.25 200 GLN A C 1
ATOM 1586 O O . GLN A 1 200 ? -18.014 -8.362 18.420 1.00 63.25 200 GLN A O 1
ATOM 1591 N N . PHE A 1 201 ? -18.334 -6.176 18.830 1.00 62.25 201 PHE A N 1
ATOM 1592 C CA . PHE A 1 201 ? -19.549 -6.060 18.030 1.00 62.25 201 PHE A CA 1
ATOM 1593 C C . PHE A 1 201 ? -19.287 -6.389 16.556 1.00 62.25 201 PHE A C 1
ATOM 1595 O O . PHE A 1 201 ? -20.055 -7.126 15.957 1.00 62.25 201 PHE A O 1
ATOM 1602 N N . ILE A 1 202 ? -18.185 -5.891 15.985 1.00 59.88 202 ILE A N 1
ATOM 1603 C CA . ILE A 1 202 ? -17.781 -6.168 14.594 1.00 59.88 202 ILE A CA 1
ATOM 1604 C C . ILE A 1 202 ? -17.255 -7.604 14.424 1.00 59.88 202 ILE A C 1
ATOM 1606 O O . ILE A 1 202 ? -17.351 -8.164 13.337 1.00 59.88 202 ILE A O 1
ATOM 1610 N N . GLY A 1 203 ? -16.685 -8.200 15.474 1.00 57.34 203 GLY A N 1
ATOM 1611 C CA . GLY A 1 203 ? -16.192 -9.578 15.461 1.00 57.34 203 GLY A CA 1
ATOM 1612 C C . GLY A 1 203 ? -17.301 -10.628 15.342 1.00 57.34 203 GLY A C 1
ATOM 1613 O O . GLY A 1 203 ? -17.021 -11.765 14.970 1.00 57.34 203 GLY A O 1
ATOM 1614 N N . ASP A 1 204 ? -18.546 -10.248 15.625 1.00 68.75 204 ASP A N 1
ATOM 1615 C CA . ASP A 1 204 ? -19.727 -11.060 15.354 1.00 68.75 204 ASP A CA 1
ATOM 1616 C C . ASP A 1 204 ? -20.075 -11.001 13.854 1.00 68.75 204 ASP A C 1
ATOM 1618 O O . ASP A 1 204 ? -20.270 -9.922 13.283 1.00 68.75 204 ASP A O 1
ATOM 1622 N N . GLY A 1 205 ? -20.125 -12.168 13.206 1.00 66.50 205 GLY A N 1
ATOM 1623 C CA . GLY A 1 205 ? -20.290 -12.292 11.756 1.00 66.50 205 GLY A CA 1
ATOM 1624 C C . GLY A 1 205 ? -21.573 -11.645 11.233 1.00 66.50 205 GLY A C 1
ATOM 1625 O O . GLY A 1 205 ? -21.542 -10.997 10.185 1.00 66.50 205 GLY A O 1
ATOM 1626 N N . ASP A 1 206 ? -22.665 -11.736 11.991 1.00 67.19 206 ASP A N 1
ATOM 1627 C CA . ASP A 1 206 ? -23.958 -11.171 11.594 1.00 67.19 206 ASP A CA 1
ATOM 1628 C C . ASP A 1 206 ? -23.924 -9.636 11.636 1.00 67.19 206 ASP A C 1
ATOM 1630 O O . ASP A 1 206 ? -24.340 -8.957 10.693 1.00 67.19 206 ASP A O 1
ATOM 1634 N N . ASN A 1 207 ? -23.332 -9.067 12.689 1.00 61.59 207 ASN A N 1
ATOM 1635 C CA . ASN A 1 207 ? -23.167 -7.618 12.829 1.00 61.59 207 ASN A CA 1
ATOM 1636 C C . ASN A 1 207 ? -22.211 -7.052 11.775 1.00 61.59 207 ASN A C 1
ATOM 1638 O O . ASN A 1 207 ? -22.443 -5.960 11.249 1.00 61.59 207 ASN A O 1
ATOM 1642 N N . ARG A 1 208 ? -21.148 -7.794 11.435 1.00 65.25 208 ARG A N 1
ATOM 1643 C CA . ARG A 1 208 ? -20.235 -7.436 10.344 1.00 65.25 208 ARG A CA 1
ATOM 1644 C C . ARG A 1 208 ? -20.976 -7.354 9.013 1.00 65.25 208 ARG A C 1
ATOM 1646 O O . ARG A 1 208 ? -20.795 -6.375 8.290 1.00 65.25 208 ARG A O 1
ATOM 1653 N N . GLN A 1 209 ? -21.825 -8.336 8.709 1.00 68.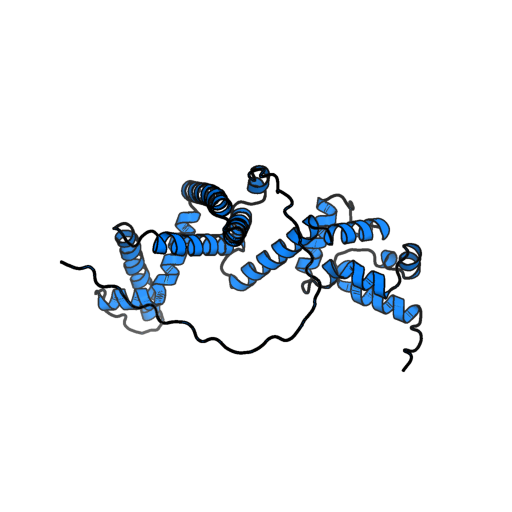06 209 GLN A N 1
ATOM 1654 C CA . GLN A 1 209 ? -22.608 -8.347 7.475 1.00 68.06 209 GLN A CA 1
ATOM 1655 C C . GLN A 1 209 ? -23.598 -7.175 7.426 1.00 68.06 209 GLN A C 1
ATOM 1657 O O . GLN A 1 209 ? -23.619 -6.433 6.444 1.00 68.06 209 GLN A O 1
ATOM 1662 N N . MET A 1 210 ? -24.320 -6.918 8.522 1.00 68.12 210 MET A N 1
ATOM 1663 C CA . MET A 1 210 ? -25.206 -5.750 8.627 1.00 68.12 210 MET A CA 1
ATOM 1664 C C . MET A 1 210 ? -24.463 -4.428 8.382 1.00 68.12 210 MET A C 1
ATOM 1666 O O . MET A 1 210 ? -24.993 -3.516 7.743 1.00 68.12 210 MET A O 1
ATOM 1670 N N . LEU A 1 211 ? -23.221 -4.315 8.866 1.00 64.38 211 LEU A N 1
ATOM 1671 C CA . LEU A 1 211 ? -22.383 -3.132 8.670 1.00 64.38 211 LEU A CA 1
ATOM 1672 C C . LEU A 1 211 ? -22.006 -2.937 7.195 1.00 64.38 211 LEU A C 1
ATOM 1674 O O . LEU A 1 211 ? -22.043 -1.814 6.683 1.00 64.38 211 LEU A O 1
ATOM 1678 N N . VAL A 1 212 ? -21.649 -4.031 6.518 1.00 71.31 212 VAL A N 1
ATOM 1679 C CA . VAL A 1 212 ? -21.322 -4.045 5.088 1.00 71.31 212 VAL A CA 1
ATOM 1680 C C . VAL A 1 212 ? -22.534 -3.617 4.265 1.00 71.31 212 VAL A C 1
ATOM 1682 O O . VAL A 1 212 ? -22.408 -2.722 3.425 1.00 71.31 212 VAL A O 1
ATOM 1685 N N . ASP A 1 213 ? -23.707 -4.179 4.547 1.00 73.44 213 ASP A N 1
ATOM 1686 C CA . ASP A 1 213 ? -24.947 -3.874 3.828 1.00 73.44 213 ASP A CA 1
ATOM 1687 C C . ASP A 1 213 ? -25.351 -2.404 4.001 1.00 73.44 213 ASP A C 1
ATOM 1689 O O . ASP A 1 213 ? -25.560 -1.686 3.017 1.00 73.44 213 ASP A O 1
ATOM 1693 N N . TYR A 1 214 ? -25.322 -1.894 5.236 1.00 75.12 214 TYR A N 1
ATOM 1694 C CA . TYR A 1 214 ? -25.590 -0.482 5.519 1.00 75.12 214 TYR A CA 1
ATOM 1695 C C . TYR A 1 214 ? -24.631 0.461 4.775 1.00 75.12 214 TYR A C 1
ATOM 1697 O O . TYR A 1 214 ? -25.025 1.521 4.268 1.00 75.12 214 TYR A O 1
ATOM 1705 N N . CYS A 1 215 ? -23.346 0.113 4.707 1.00 71.69 215 CYS A N 1
ATOM 1706 C CA . CYS A 1 215 ? -22.362 0.930 4.010 1.00 71.69 215 CYS A CA 1
ATOM 1707 C C . CYS A 1 215 ? -22.527 0.877 2.494 1.00 71.69 215 CYS A C 1
ATOM 1709 O O . CYS A 1 215 ? -22.386 1.919 1.850 1.00 71.69 215 CYS A O 1
ATOM 1711 N N . ARG A 1 216 ? -22.895 -0.275 1.926 1.00 78.94 216 ARG A N 1
ATOM 1712 C CA . ARG A 1 216 ? -23.264 -0.385 0.507 1.00 78.94 216 ARG A CA 1
ATOM 1713 C C . ARG A 1 216 ? -24.426 0.549 0.175 1.00 78.94 216 ARG A C 1
ATOM 1715 O O . ARG A 1 216 ? -24.310 1.367 -0.742 1.00 78.94 216 ARG A O 1
ATOM 1722 N N . GLU A 1 217 ? -25.498 0.510 0.962 1.00 78.75 217 GLU A N 1
ATOM 1723 C CA . GLU A 1 217 ? -26.656 1.393 0.778 1.00 78.75 217 GLU A CA 1
ATOM 1724 C C . GLU A 1 217 ? -26.279 2.877 0.883 1.00 78.75 217 GLU A C 1
ATOM 1726 O O . GLU A 1 217 ? -26.696 3.701 0.059 1.00 78.75 217 GLU A O 1
ATOM 1731 N N . ASN A 1 218 ? -25.434 3.239 1.853 1.00 77.31 218 ASN A N 1
ATOM 1732 C CA . ASN A 1 218 ? -25.010 4.625 2.029 1.00 77.31 218 ASN A CA 1
ATOM 1733 C C . ASN A 1 218 ? -24.073 5.125 0.935 1.00 77.31 218 ASN A C 1
ATOM 1735 O O . ASN A 1 218 ? -24.191 6.287 0.550 1.00 77.31 218 ASN A O 1
ATOM 1739 N N . VAL A 1 219 ? -23.191 4.287 0.386 1.00 82.62 219 VAL A N 1
ATOM 1740 C CA . VAL A 1 219 ? -22.390 4.661 -0.789 1.00 82.62 219 VAL A CA 1
ATOM 1741 C C . VAL A 1 219 ? -23.316 5.008 -1.954 1.00 82.62 219 VAL A C 1
ATOM 1743 O O . VAL A 1 219 ? -23.147 6.060 -2.575 1.00 82.62 219 VAL A O 1
ATOM 1746 N N . VAL A 1 220 ? -24.341 4.189 -2.214 1.00 83.38 220 VAL A N 1
ATOM 1747 C CA . VAL A 1 220 ? -25.336 4.464 -3.265 1.00 83.38 220 VAL A CA 1
ATOM 1748 C C . VAL A 1 220 ? -26.076 5.775 -2.987 1.00 83.38 220 VAL A C 1
ATOM 1750 O O . VAL A 1 220 ? -26.201 6.618 -3.880 1.00 8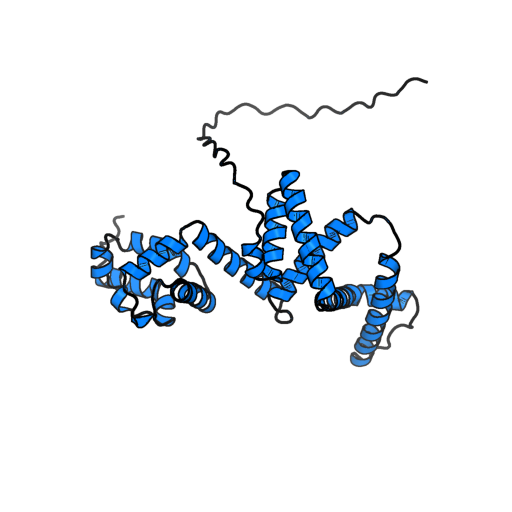3.38 220 VAL A O 1
ATOM 1753 N N . ARG A 1 221 ? -26.529 5.992 -1.748 1.00 82.69 221 ARG A N 1
ATOM 1754 C CA . ARG A 1 221 ? -27.233 7.217 -1.341 1.00 82.69 221 ARG A CA 1
ATOM 1755 C C . ARG A 1 221 ? -26.365 8.468 -1.498 1.00 82.69 221 ARG A C 1
ATOM 1757 O O . ARG A 1 221 ? -26.810 9.437 -2.106 1.00 82.69 221 ARG A O 1
ATOM 1764 N N . LEU A 1 222 ? -25.134 8.455 -0.986 1.00 79.44 222 LEU A N 1
ATOM 1765 C CA . LEU A 1 222 ? -24.207 9.591 -1.048 1.00 79.44 222 LEU A CA 1
ATOM 1766 C C . LEU A 1 222 ? -23.859 9.953 -2.495 1.00 79.44 222 LEU A C 1
ATOM 1768 O O . LEU A 1 222 ? -23.842 11.134 -2.842 1.00 79.44 222 LEU A O 1
ATOM 1772 N N . ARG A 1 223 ? -23.676 8.952 -3.368 1.00 82.25 223 ARG A N 1
ATOM 1773 C CA . ARG A 1 223 ? -23.475 9.193 -4.806 1.00 82.25 223 ARG A CA 1
ATOM 1774 C C . ARG A 1 223 ? -24.697 9.838 -5.460 1.00 82.25 223 ARG A C 1
ATOM 1776 O O . ARG A 1 223 ? -24.518 10.767 -6.242 1.00 82.25 223 ARG A O 1
ATOM 1783 N N . ARG A 1 224 ? -25.923 9.411 -5.119 1.00 80.38 224 ARG A N 1
ATOM 1784 C CA . ARG A 1 224 ? -27.167 10.024 -5.637 1.00 80.38 224 ARG A CA 1
ATOM 1785 C C . ARG A 1 224 ? -27.313 11.495 -5.249 1.00 80.38 224 ARG A C 1
ATOM 1787 O O . ARG A 1 224 ? -27.805 12.279 -6.049 1.00 80.38 224 ARG A O 1
ATOM 1794 N N . VAL A 1 225 ? -26.879 11.869 -4.046 1.00 83.25 225 VAL A N 1
ATOM 1795 C CA . VAL A 1 225 ? -26.950 13.255 -3.541 1.00 83.25 225 VAL A CA 1
ATOM 1796 C C . VAL A 1 225 ? -25.762 14.109 -4.029 1.00 83.25 225 VAL A C 1
ATOM 1798 O O . VAL A 1 225 ? -25.679 15.295 -3.732 1.00 83.25 225 VAL A O 1
ATOM 1801 N N . GLY A 1 226 ? -24.843 13.536 -4.816 1.00 84.88 226 GLY A N 1
ATOM 1802 C CA . GLY A 1 226 ? -23.682 14.246 -5.360 1.00 84.88 226 GLY A CA 1
ATOM 1803 C C . GLY A 1 226 ? -22.506 14.379 -4.387 1.00 84.88 226 GLY A C 1
ATOM 1804 O O . GLY A 1 226 ? -21.501 15.003 -4.725 1.00 84.88 226 GLY A O 1
ATOM 1805 N N . GLU A 1 227 ? -22.563 13.747 -3.212 1.00 84.81 227 GLU A N 1
ATOM 1806 C CA . GLU A 1 227 ? -21.476 13.736 -2.225 1.00 84.81 227 GLU A CA 1
ATOM 1807 C C . GLU A 1 227 ? -20.401 12.688 -2.578 1.00 84.81 227 GLU A C 1
ATOM 1809 O O . GLU A 1 227 ? -20.096 11.782 -1.797 1.00 84.81 227 GLU A O 1
ATOM 1814 N N . LYS A 1 228 ? -19.812 12.813 -3.777 1.00 81.69 228 LYS A N 1
ATOM 1815 C CA . LYS A 1 228 ? -18.867 11.837 -4.356 1.00 81.69 228 LYS A CA 1
ATOM 1816 C C . LYS A 1 228 ? -17.693 11.517 -3.423 1.00 81.69 228 LYS A C 1
ATOM 1818 O O . LYS A 1 228 ? -17.472 10.355 -3.112 1.00 81.69 228 LYS A O 1
ATOM 1823 N N . TYR A 1 229 ? -17.033 12.536 -2.866 1.00 78.62 229 TYR A N 1
ATOM 1824 C CA . TYR A 1 229 ? -15.883 12.348 -1.969 1.00 78.62 229 TYR A CA 1
ATOM 1825 C C . TYR A 1 229 ? -16.199 11.518 -0.719 1.00 78.62 229 TYR A C 1
ATOM 1827 O O . TYR A 1 229 ? -15.390 10.695 -0.290 1.00 78.62 229 TYR A O 1
ATOM 1835 N N . LYS A 1 230 ? -17.380 11.715 -0.121 1.00 74.31 230 LYS A N 1
ATOM 1836 C CA . LYS A 1 230 ? -17.795 10.937 1.053 1.00 74.31 230 LYS A CA 1
ATOM 1837 C C . LYS A 1 230 ? -18.135 9.504 0.660 1.00 74.31 230 LYS A C 1
ATOM 1839 O O . LYS A 1 230 ? -17.773 8.583 1.385 1.00 74.31 230 LYS A O 1
ATOM 1844 N N . ALA A 1 231 ? -18.767 9.317 -0.498 1.00 78.00 231 ALA A N 1
ATOM 1845 C CA . ALA A 1 231 ? -19.049 7.992 -1.028 1.00 78.00 231 ALA A CA 1
ATOM 1846 C C . ALA A 1 231 ? -17.770 7.210 -1.357 1.00 78.00 231 ALA A C 1
ATOM 1848 O O . ALA A 1 231 ? -17.680 6.039 -1.009 1.00 78.00 231 ALA A O 1
ATOM 1849 N N . ASP A 1 232 ? -16.775 7.848 -1.976 1.00 77.25 232 ASP A N 1
ATOM 1850 C CA . ASP A 1 232 ? -15.491 7.221 -2.310 1.00 77.25 232 ASP A CA 1
ATOM 1851 C C . ASP A 1 232 ? -14.684 6.888 -1.049 1.00 77.25 232 ASP A C 1
ATOM 1853 O O . ASP A 1 232 ? -14.086 5.815 -0.948 1.00 77.25 232 ASP A O 1
ATOM 1857 N N . SER A 1 233 ? -14.719 7.768 -0.043 1.00 74.50 233 SER A N 1
ATOM 1858 C CA . SER A 1 233 ? -14.118 7.505 1.268 1.00 74.50 233 SER A CA 1
ATOM 1859 C C . SER A 1 233 ? -14.765 6.299 1.958 1.00 74.50 233 SER A C 1
ATOM 1861 O O . SER A 1 233 ? -14.055 5.399 2.415 1.00 74.50 233 SER A O 1
ATOM 1863 N N . LEU A 1 234 ? -16.102 6.243 1.981 1.00 74.31 234 LEU A N 1
ATOM 1864 C CA . LEU A 1 234 ? -16.863 5.146 2.581 1.00 74.31 234 LEU A CA 1
ATOM 1865 C C . LEU A 1 234 ? -16.658 3.828 1.820 1.00 74.31 234 LEU A C 1
ATOM 1867 O O . LEU A 1 234 ? -16.450 2.791 2.443 1.00 74.31 234 LEU A O 1
ATOM 1871 N N . TRP A 1 235 ? -16.627 3.877 0.487 1.00 76.94 235 TRP A N 1
ATOM 1872 C CA . TRP A 1 235 ? -16.321 2.732 -0.370 1.00 76.94 235 TRP A CA 1
ATOM 1873 C C . TRP A 1 235 ? -14.908 2.196 -0.128 1.00 76.94 235 TRP A C 1
ATOM 1875 O O . TRP A 1 235 ? -14.718 1.003 0.081 1.00 76.94 235 TRP A O 1
ATOM 1885 N N . SER A 1 236 ? -13.915 3.083 -0.057 1.00 71.88 236 SER A N 1
ATOM 1886 C CA . SER A 1 236 ? -12.531 2.692 0.231 1.00 71.88 236 SER A CA 1
ATOM 1887 C C . SER A 1 236 ? -12.386 2.010 1.594 1.00 71.88 236 SER A C 1
ATOM 1889 O O . SER A 1 236 ? -11.523 1.155 1.769 1.00 71.88 236 SER A O 1
ATOM 1891 N N . LEU A 1 237 ? -13.179 2.429 2.585 1.00 68.69 237 LEU A N 1
ATOM 1892 C CA . LEU A 1 237 ? -13.206 1.800 3.905 1.00 68.69 237 LEU A CA 1
ATOM 1893 C C . LEU A 1 237 ? -13.892 0.426 3.849 1.00 68.69 237 LEU A C 1
ATOM 1895 O O . LEU A 1 237 ? -13.392 -0.515 4.456 1.00 68.69 237 LEU A O 1
ATOM 1899 N N . LEU A 1 238 ? -14.977 0.295 3.083 1.00 73.88 238 LEU A N 1
ATOM 1900 C CA . LEU A 1 238 ? -15.692 -0.967 2.871 1.00 73.88 238 LEU A CA 1
ATOM 1901 C C . LEU A 1 238 ? -14.784 -2.033 2.234 1.00 73.88 238 LEU A C 1
ATOM 1903 O O . LEU A 1 238 ? -14.689 -3.143 2.750 1.00 73.88 238 LEU A O 1
ATOM 1907 N N . VAL A 1 239 ? -14.054 -1.671 1.172 1.00 72.88 239 VAL A N 1
ATOM 1908 C CA . VAL A 1 239 ? -13.081 -2.557 0.505 1.00 72.88 239 VAL A CA 1
ATOM 1909 C C . VAL A 1 239 ? -11.970 -2.982 1.469 1.00 72.88 239 VAL A C 1
ATOM 1911 O O . VAL A 1 239 ? -11.564 -4.141 1.481 1.00 72.88 239 VAL A O 1
ATOM 1914 N N . ALA A 1 240 ? -11.507 -2.069 2.329 1.00 66.50 240 ALA A N 1
ATOM 1915 C CA . ALA A 1 240 ? -10.495 -2.386 3.333 1.00 66.50 240 ALA A CA 1
ATOM 1916 C C . ALA A 1 240 ? -10.992 -3.356 4.424 1.00 66.50 240 ALA A C 1
ATOM 1918 O O . ALA A 1 240 ? -10.169 -4.070 4.986 1.00 66.50 240 ALA A O 1
ATOM 1919 N N . CYS A 1 241 ? -12.300 -3.390 4.715 1.00 62.84 241 CYS A N 1
ATOM 1920 C CA . CYS A 1 241 ? -12.876 -4.218 5.783 1.00 62.84 241 CYS A CA 1
ATOM 1921 C C . CYS A 1 241 ? -13.457 -5.552 5.302 1.00 62.84 241 CYS A C 1
ATOM 1923 O O . CYS A 1 241 ? -13.611 -6.457 6.110 1.00 62.84 241 CYS A O 1
ATOM 1925 N N . ALA A 1 242 ? -13.851 -5.681 4.036 1.00 66.56 242 ALA A N 1
ATOM 1926 C CA . ALA A 1 242 ? -14.526 -6.878 3.520 1.00 66.56 242 ALA A CA 1
ATOM 1927 C C . ALA A 1 242 ? -13.756 -7.575 2.380 1.00 66.56 242 ALA A C 1
ATOM 1929 O O . ALA A 1 242 ? -14.188 -8.613 1.886 1.00 66.56 242 ALA A O 1
ATOM 1930 N N . GLY A 1 243 ? -12.597 -7.034 1.991 1.00 66.25 243 GLY A N 1
ATOM 1931 C CA . GLY A 1 243 ? -11.719 -7.622 0.984 1.00 66.25 243 GLY A CA 1
ATOM 1932 C C . GLY A 1 243 ? -12.205 -7.444 -0.459 1.00 66.25 243 GLY A C 1
ATOM 1933 O O . GLY A 1 243 ? -13.200 -6.773 -0.741 1.00 66.25 243 GLY A O 1
ATOM 1934 N N . GLU A 1 244 ? -11.468 -8.052 -1.394 1.00 58.94 244 GLU A N 1
ATOM 1935 C CA . GLU A 1 244 ? -11.702 -7.949 -2.846 1.00 58.94 244 GLU A CA 1
ATOM 1936 C C . GLU A 1 244 ? -13.065 -8.488 -3.295 1.00 58.94 244 GLU A C 1
ATOM 1938 O O . GLU A 1 244 ? -13.585 -8.031 -4.305 1.00 58.94 244 GLU A O 1
ATOM 1943 N N . GLN A 1 245 ? -13.700 -9.374 -2.522 1.00 61.53 245 GLN A N 1
ATOM 1944 C CA . GLN A 1 245 ? -15.012 -9.942 -2.862 1.00 61.53 245 GLN A CA 1
ATOM 1945 C C . GLN A 1 245 ? -16.119 -8.884 -2.985 1.00 61.53 245 GLN A C 1
ATOM 1947 O O . GLN A 1 245 ? -17.119 -9.100 -3.662 1.00 61.53 245 GLN A O 1
ATOM 1952 N N . VAL A 1 246 ? -15.944 -7.706 -2.378 1.00 59.38 246 VAL A N 1
ATOM 1953 C CA . VAL A 1 246 ? -16.904 -6.602 -2.511 1.00 59.38 246 VAL A CA 1
ATOM 1954 C C . VAL A 1 246 ? -16.705 -5.793 -3.800 1.00 59.38 246 VAL A C 1
ATOM 1956 O O . VAL A 1 246 ? -17.600 -5.050 -4.205 1.00 59.38 246 VAL A O 1
ATOM 1959 N N . MET A 1 247 ? -15.565 -5.952 -4.478 1.00 54.81 247 MET A N 1
ATOM 1960 C CA . MET A 1 247 ? -15.265 -5.277 -5.745 1.00 54.81 247 MET A CA 1
ATOM 1961 C C . MET A 1 247 ? -16.077 -5.865 -6.910 1.00 54.81 247 MET A C 1
ATOM 1963 O O . MET A 1 247 ? -16.477 -5.114 -7.799 1.00 54.81 247 MET A O 1
ATOM 1967 N N . ASP A 1 248 ? -16.392 -7.164 -6.875 1.00 55.16 248 ASP A N 1
ATOM 1968 C CA . ASP A 1 248 ? -17.153 -7.851 -7.935 1.00 55.16 248 ASP A CA 1
ATOM 1969 C C . ASP A 1 248 ? -18.631 -7.426 -7.991 1.00 55.16 248 ASP A C 1
ATOM 1971 O O . ASP A 1 248 ? -19.268 -7.457 -9.048 1.00 55.16 248 ASP A O 1
ATOM 1975 N N . GLU A 1 249 ? -19.169 -6.956 -6.864 1.00 51.03 249 GLU A N 1
ATOM 1976 C CA . GLU A 1 249 ? -20.548 -6.474 -6.724 1.00 51.03 249 GLU A CA 1
ATOM 1977 C C . GLU A 1 249 ? -20.656 -4.945 -6.769 1.00 51.03 249 GLU A C 1
ATOM 1979 O O . GLU A 1 249 ? -21.721 -4.385 -6.488 1.00 51.03 249 GLU A O 1
ATOM 1984 N N . ALA A 1 250 ? -19.569 -4.247 -7.123 1.00 54.31 250 ALA A N 1
ATOM 1985 C CA . ALA A 1 250 ? -19.589 -2.800 -7.264 1.00 54.31 250 ALA A CA 1
ATOM 1986 C C . ALA A 1 250 ? -20.760 -2.397 -8.180 1.00 54.31 250 ALA A C 1
ATOM 1988 O O . ALA A 1 250 ? -20.855 -2.885 -9.315 1.00 54.31 250 ALA A O 1
ATOM 1989 N N . PRO A 1 251 ? -21.670 -1.514 -7.724 1.00 52.16 251 PRO A N 1
ATOM 1990 C CA . PRO A 1 251 ? -22.764 -1.049 -8.554 1.00 52.16 251 PRO A CA 1
ATOM 1991 C C . PRO A 1 251 ? -22.182 -0.467 -9.843 1.00 52.16 251 PRO A C 1
ATOM 1993 O O . PRO A 1 251 ? -21.495 0.556 -9.805 1.00 52.16 251 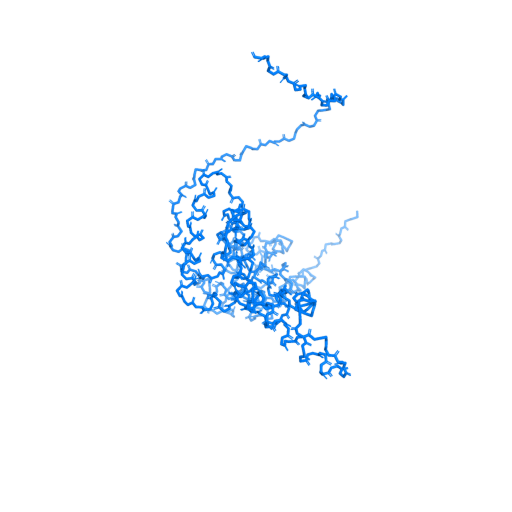PRO A O 1
ATOM 1996 N N . LYS A 1 252 ? -22.419 -1.144 -10.975 1.00 47.62 252 LYS A N 1
ATOM 1997 C CA . LYS A 1 252 ? -21.934 -0.761 -12.308 1.00 47.62 252 LYS A CA 1
ATOM 1998 C C . LYS A 1 252 ? -22.631 0.521 -12.759 1.00 47.62 252 LYS A C 1
ATOM 2000 O O . LYS A 1 252 ? -23.492 0.512 -13.635 1.00 47.62 252 LYS A O 1
ATOM 2005 N N . PHE A 1 253 ? -22.292 1.644 -12.144 1.00 52.06 253 PHE A N 1
ATOM 2006 C CA . PHE A 1 253 ? -22.704 2.950 -12.616 1.00 52.06 253 PHE A CA 1
ATOM 2007 C C . PHE A 1 253 ? -21.772 3.328 -13.755 1.00 52.06 253 PHE A C 1
ATOM 2009 O O . PHE A 1 253 ? -20.578 3.540 -13.556 1.00 52.06 253 PHE A O 1
ATOM 2016 N N . ARG A 1 254 ? -22.324 3.386 -14.971 1.00 39.56 254 ARG A N 1
ATOM 2017 C CA . ARG A 1 254 ? -21.634 3.985 -16.111 1.00 39.56 254 ARG A CA 1
ATOM 2018 C C . ARG A 1 254 ? -21.240 5.401 -15.708 1.00 39.56 254 ARG A C 1
ATOM 2020 O O . ARG A 1 254 ? -22.110 6.240 -15.479 1.00 39.56 254 ARG A O 1
ATOM 2027 N N . PHE A 1 255 ? -19.941 5.645 -15.602 1.00 42.00 255 PHE A N 1
ATOM 2028 C CA . PHE A 1 255 ? -19.409 6.992 -15.529 1.00 42.00 255 PHE A CA 1
ATOM 2029 C C . PHE A 1 255 ? -19.882 7.725 -16.785 1.00 42.00 255 PHE A C 1
ATOM 2031 O O . PHE A 1 255 ? -19.457 7.412 -17.895 1.00 42.00 255 PHE A O 1
ATOM 2038 N N . GLY A 1 256 ? -20.799 8.676 -16.616 1.00 37.25 256 GLY A N 1
ATOM 2039 C CA . GLY A 1 256 ? -20.886 9.778 -17.557 1.00 37.25 256 GLY A CA 1
ATOM 2040 C C . GLY A 1 256 ? -19.556 10.504 -17.452 1.00 37.25 256 GLY A C 1
ATOM 2041 O O . GLY A 1 256 ? -19.297 11.154 -16.439 1.00 37.25 256 GLY A O 1
ATOM 2042 N N . VAL A 1 257 ? -18.691 10.288 -18.440 1.00 40.81 257 VAL A N 1
ATOM 2043 C CA . VAL A 1 257 ? -17.519 11.119 -18.704 1.00 40.81 257 VAL A CA 1
ATOM 2044 C C . VAL A 1 257 ? -18.059 12.540 -18.837 1.00 40.81 257 VAL A C 1
ATOM 2046 O O . VAL A 1 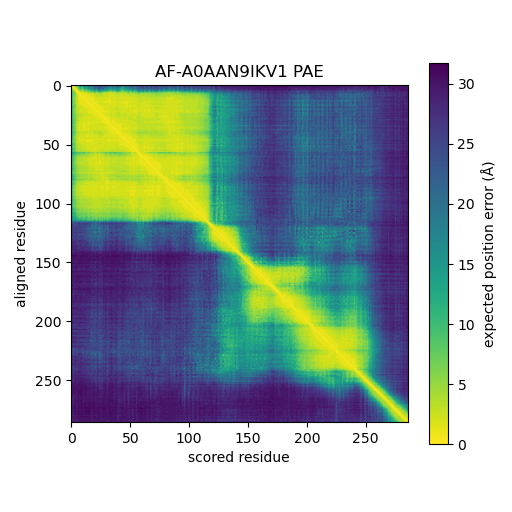257 ? -18.750 12.853 -19.799 1.00 40.81 257 VAL A O 1
ATOM 2049 N N . GLY A 1 258 ? -17.888 13.331 -17.784 1.00 37.38 258 GLY A N 1
ATOM 2050 C CA . GLY A 1 258 ? -18.346 14.708 -17.705 1.00 37.38 258 GLY A CA 1
ATOM 2051 C C . GLY A 1 258 ? -17.128 15.594 -17.566 1.00 37.38 258 GLY A C 1
ATOM 2052 O O . GLY A 1 258 ? -16.665 15.792 -16.446 1.00 37.38 258 GLY A O 1
ATOM 2053 N N . ASP A 1 259 ? -16.630 16.007 -18.728 1.00 35.97 259 ASP A N 1
ATOM 2054 C CA . ASP A 1 259 ? -15.789 17.160 -19.042 1.00 35.97 259 ASP A CA 1
ATOM 2055 C C . ASP A 1 259 ? -14.862 17.673 -17.935 1.00 35.97 259 ASP A C 1
ATOM 2057 O O . ASP A 1 259 ? -15.227 18.489 -17.084 1.00 35.97 259 ASP A O 1
ATOM 2061 N N . GLU A 1 260 ? -13.597 17.268 -18.047 1.00 40.41 260 GLU A N 1
ATOM 2062 C CA . GLU A 1 260 ? -12.483 18.152 -17.725 1.00 40.41 260 GLU A CA 1
ATOM 2063 C C . GLU A 1 260 ? -12.567 19.350 -18.681 1.00 40.41 260 GLU A C 1
ATOM 2065 O O . GLU A 1 260 ? -12.136 19.290 -19.829 1.00 40.41 260 GLU A O 1
ATOM 2070 N N . VAL A 1 261 ? -13.203 20.432 -18.232 1.00 43.12 261 VAL A N 1
ATOM 2071 C CA . VAL A 1 261 ? -13.032 21.728 -18.882 1.00 43.12 261 VAL A CA 1
ATOM 2072 C C . VAL A 1 261 ? -11.666 22.240 -18.449 1.00 43.12 261 VAL A C 1
ATOM 2074 O O . VAL A 1 261 ? -11.495 22.715 -17.323 1.00 43.12 261 VAL A O 1
ATOM 2077 N N . ASP A 1 262 ? -10.701 22.106 -19.352 1.00 46.06 262 ASP A N 1
ATOM 2078 C CA . ASP A 1 262 ? -9.461 22.866 -19.346 1.00 46.06 262 ASP A CA 1
ATOM 2079 C C . ASP A 1 262 ? -9.803 24.355 -19.206 1.00 46.06 262 ASP A C 1
ATOM 2081 O O . ASP A 1 262 ? -10.434 24.956 -20.077 1.00 46.06 262 ASP A O 1
ATOM 2085 N N . SER A 1 263 ? -9.413 24.964 -18.088 1.00 43.44 263 SER A N 1
ATOM 2086 C CA . SER A 1 263 ? -9.378 26.419 -17.969 1.00 43.44 263 SER A CA 1
ATOM 2087 C C . SER A 1 263 ? -7.929 26.834 -17.809 1.00 43.44 263 SER A C 1
ATOM 2089 O O . SER A 1 263 ? -7.407 26.955 -16.699 1.00 43.44 263 SER A O 1
ATOM 2091 N N . ASP A 1 264 ? -7.304 27.043 -18.964 1.00 36.19 264 ASP A N 1
ATOM 2092 C CA . ASP A 1 264 ? -6.057 27.771 -19.120 1.00 36.19 264 ASP A CA 1
ATOM 2093 C C . ASP A 1 264 ? -6.117 29.129 -18.411 1.00 36.19 264 ASP A C 1
ATOM 2095 O O . ASP A 1 264 ? -7.147 29.808 -18.344 1.00 36.19 264 ASP A O 1
ATOM 2099 N N . GLY A 1 265 ? -4.974 29.508 -17.847 1.00 39.00 265 GLY A N 1
ATOM 2100 C CA . GLY A 1 265 ? -4.805 30.747 -17.114 1.00 39.00 265 GLY A CA 1
ATOM 2101 C C . GLY A 1 265 ? -4.957 31.984 -17.995 1.00 39.00 265 GLY A C 1
ATOM 2102 O O . GLY A 1 265 ? -4.298 32.123 -19.021 1.00 39.00 265 GLY A O 1
ATOM 2103 N N . ASN A 1 266 ? -5.732 32.946 -17.502 1.00 33.88 266 ASN A N 1
ATOM 2104 C CA . ASN A 1 266 ? -5.461 34.355 -17.738 1.00 33.88 266 ASN A CA 1
ATOM 2105 C C . ASN A 1 266 ? -5.792 35.136 -16.461 1.00 33.88 266 ASN A C 1
ATOM 2107 O O . ASN A 1 266 ? -6.952 35.309 -16.092 1.00 33.88 266 ASN A O 1
ATOM 2111 N N . SER A 1 267 ? -4.755 35.547 -15.738 1.00 40.38 267 SER A N 1
ATOM 2112 C CA . SER A 1 267 ? -4.862 36.447 -14.596 1.00 40.38 267 SER A CA 1
ATOM 2113 C C . SER A 1 267 ? -4.904 37.888 -15.101 1.00 40.38 267 SER A C 1
ATOM 2115 O O . SER A 1 267 ? -3.859 38.516 -15.256 1.00 40.38 267 SER A O 1
ATOM 2117 N N . GLU A 1 268 ? -6.110 38.399 -15.342 1.00 37.28 268 GLU A N 1
ATOM 2118 C CA . GLU A 1 268 ? -6.381 39.837 -15.411 1.00 37.28 268 GLU A CA 1
ATOM 2119 C C . GLU A 1 268 ? -6.866 40.337 -14.043 1.00 37.28 268 GLU A C 1
ATOM 2121 O O . GLU A 1 268 ? -7.807 39.808 -13.445 1.00 37.28 268 GLU A O 1
ATOM 2126 N N . GLU A 1 269 ? -6.174 41.352 -13.527 1.00 45.66 269 GLU A N 1
ATOM 2127 C CA . GLU A 1 269 ? -6.505 42.068 -12.298 1.00 45.66 269 GLU A CA 1
ATOM 2128 C C . GLU A 1 269 ? -7.843 42.815 -12.423 1.00 45.66 269 GLU A C 1
ATOM 2130 O O . GLU A 1 269 ? -8.004 43.681 -13.279 1.00 45.66 269 GLU A O 1
ATOM 2135 N N . VAL A 1 270 ? -8.782 42.566 -11.504 1.00 40.94 270 VAL A N 1
ATOM 2136 C CA . VAL A 1 270 ? -9.970 43.418 -11.278 1.00 40.94 270 VAL A CA 1
ATOM 2137 C C . VAL A 1 270 ? -10.312 43.392 -9.766 1.00 40.94 270 VAL A C 1
ATOM 2139 O O . VAL A 1 270 ? -9.899 42.472 -9.057 1.00 40.94 270 VAL A O 1
ATOM 2142 N N . PRO A 1 271 ? -10.949 44.423 -9.175 1.00 37.94 271 PRO A N 1
ATOM 2143 C CA . PRO A 1 271 ? -10.387 45.153 -8.050 1.00 37.94 271 PRO A CA 1
ATOM 2144 C C . PRO A 1 271 ? -11.078 44.800 -6.728 1.00 37.94 271 PRO A C 1
ATOM 2146 O O . PRO A 1 271 ? -12.227 44.361 -6.662 1.00 37.94 271 PRO A O 1
ATOM 2149 N N . LYS A 1 272 ? -10.376 45.079 -5.628 1.00 45.19 272 LYS A N 1
ATOM 2150 C CA . LYS A 1 272 ? -10.905 44.981 -4.264 1.00 45.19 272 LYS A CA 1
ATOM 2151 C C . LYS A 1 272 ? -12.128 45.886 -4.078 1.00 45.19 272 LYS A C 1
ATOM 2153 O O . LYS A 1 272 ? -11.998 47.106 -4.113 1.00 45.19 272 LYS A O 1
ATOM 2158 N N . GLY A 1 273 ? -13.262 45.294 -3.702 1.00 41.31 273 GLY A N 1
ATOM 2159 C CA . GLY A 1 273 ? -14.243 45.979 -2.862 1.00 41.31 273 GLY A CA 1
ATOM 2160 C C . GLY A 1 273 ? -15.704 45.660 -3.143 1.00 41.31 273 GLY A C 1
ATOM 2161 O O . GLY A 1 273 ? -16.338 46.318 -3.957 1.00 41.31 273 GLY A O 1
ATOM 2162 N N . THR A 1 274 ? -16.304 44.786 -2.333 1.00 36.25 274 THR A N 1
ATOM 2163 C CA . THR A 1 274 ? -17.655 45.046 -1.806 1.00 36.25 274 THR A CA 1
ATOM 2164 C C . THR A 1 274 ? -17.900 44.228 -0.539 1.00 36.25 274 THR A C 1
ATOM 2166 O O . THR A 1 274 ? -17.735 43.013 -0.509 1.00 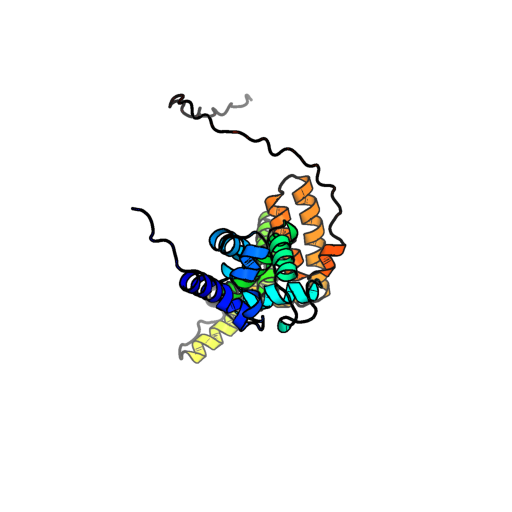36.25 274 THR A O 1
ATOM 2169 N N . LYS A 1 275 ? -18.248 44.923 0.549 1.00 45.16 275 LYS A N 1
ATOM 2170 C CA . LYS A 1 275 ? -18.550 44.337 1.863 1.00 45.16 275 LYS A CA 1
ATOM 2171 C C . LYS A 1 275 ? -19.864 43.535 1.805 1.00 45.16 275 LYS A C 1
ATOM 2173 O O . LYS A 1 275 ? -20.791 43.967 1.119 1.00 45.16 275 LYS A O 1
ATOM 2178 N N . PRO A 1 276 ? -20.005 42.439 2.572 1.00 37.56 276 PRO A N 1
ATOM 2179 C CA . PRO A 1 276 ? -21.245 41.670 2.613 1.00 37.56 276 PRO A CA 1
ATOM 2180 C C . PRO A 1 276 ? -22.391 42.463 3.266 1.00 37.56 276 PRO A C 1
ATOM 2182 O O . PRO A 1 276 ? -22.263 43.005 4.368 1.00 37.56 276 PRO A O 1
ATOM 2185 N N . ARG A 1 277 ? -23.531 42.523 2.565 1.00 39.94 277 ARG A N 1
ATOM 2186 C CA . ARG A 1 277 ? -24.799 43.114 3.021 1.00 39.94 277 ARG A CA 1
ATOM 2187 C C . ARG A 1 277 ? -25.376 42.313 4.196 1.00 39.94 277 ARG A C 1
ATOM 2189 O O . ARG A 1 277 ? -25.626 41.118 4.082 1.00 39.94 277 ARG A O 1
ATOM 2196 N N . ARG A 1 278 ? -25.647 43.006 5.308 1.00 38.97 278 ARG A N 1
ATOM 2197 C CA . ARG A 1 278 ? -26.455 42.517 6.438 1.00 38.97 278 ARG A CA 1
ATOM 2198 C C . ARG A 1 278 ? -27.875 42.179 5.968 1.00 38.97 278 ARG A C 1
ATOM 2200 O O . ARG A 1 278 ? -28.561 43.039 5.421 1.00 38.97 278 ARG A O 1
ATOM 2207 N N . PHE A 1 279 ? -28.331 40.962 6.256 1.00 39.94 279 PHE A N 1
ATOM 2208 C CA . PHE A 1 279 ? -29.740 40.583 6.158 1.00 39.94 279 PHE A CA 1
ATOM 2209 C C . PHE A 1 279 ? -30.547 41.263 7.275 1.00 39.94 279 PHE A C 1
ATOM 2211 O O . PHE A 1 279 ? -30.273 41.078 8.461 1.00 39.94 279 PHE A O 1
ATOM 2218 N N . VAL A 1 280 ? -31.553 42.049 6.888 1.00 45.72 280 VAL A N 1
ATOM 2219 C CA . VAL A 1 280 ? -32.544 42.648 7.792 1.00 45.72 280 VAL A CA 1
ATOM 2220 C C . VAL A 1 280 ? -33.706 41.665 7.949 1.00 45.72 280 VAL A C 1
ATOM 2222 O O . VAL A 1 280 ? -34.344 41.292 6.966 1.00 45.72 280 VAL A O 1
ATOM 2225 N N . LYS A 1 281 ? -33.989 41.244 9.189 1.00 42.75 281 LYS A N 1
ATOM 2226 C CA . LYS A 1 281 ? -35.183 40.462 9.549 1.00 42.75 281 LYS A CA 1
ATOM 2227 C C . LYS A 1 281 ? -36.443 41.293 9.273 1.00 42.75 281 LYS A C 1
ATOM 2229 O O . LYS A 1 281 ? -36.643 42.325 9.910 1.00 42.75 281 LYS A O 1
ATOM 2234 N N . ARG A 1 282 ? -37.311 40.835 8.366 1.00 43.81 282 ARG A N 1
ATOM 2235 C CA . ARG A 1 282 ? -38.685 41.349 8.245 1.00 43.81 282 ARG A CA 1
ATOM 2236 C C . ARG A 1 282 ? -39.540 40.776 9.380 1.00 43.81 282 ARG A C 1
ATOM 2238 O O . ARG A 1 282 ? -39.613 39.562 9.540 1.00 43.81 282 ARG A O 1
ATOM 2245 N N . LYS A 1 283 ? -40.169 41.663 10.157 1.00 46.34 283 LYS A N 1
ATOM 2246 C CA . LYS A 1 283 ? -41.283 41.346 11.062 1.00 46.34 283 LYS A CA 1
ATOM 2247 C C . LYS A 1 283 ? -42.520 41.002 10.224 1.00 46.34 283 LYS A C 1
ATOM 2249 O O . LYS A 1 283 ? -42.809 41.717 9.266 1.00 46.34 283 LYS A O 1
ATOM 2254 N N . GLN A 1 284 ? -43.230 39.938 10.590 1.00 40.81 284 GLN A N 1
ATOM 2255 C CA . GLN A 1 284 ? -44.603 39.706 10.138 1.00 40.81 284 GLN A CA 1
ATOM 2256 C C . GLN A 1 284 ? -45.548 40.659 10.893 1.00 40.81 284 GLN A C 1
ATOM 2258 O O . GLN A 1 284 ? -45.330 40.876 12.089 1.00 40.81 284 GLN A O 1
ATOM 2263 N N . PRO A 1 285 ? -46.540 41.268 10.223 1.00 56.53 285 PRO A N 1
ATOM 2264 C CA . PRO A 1 285 ? -47.618 41.983 10.892 1.00 56.53 285 PRO A CA 1
ATOM 2265 C C . PRO A 1 285 ? -48.684 41.015 11.434 1.00 56.53 285 PRO A C 1
ATOM 2267 O O . PRO A 1 285 ? -48.759 39.870 10.993 1.00 56.53 285 PRO A O 1
ATOM 2270 N N . ALA A 1 286 ? -49.415 41.533 12.425 1.00 55.72 286 ALA A N 1
ATOM 2271 C CA . ALA A 1 286 ? -50.339 40.877 13.352 1.00 55.72 286 ALA A CA 1
ATOM 2272 C C . ALA A 1 286 ? -51.478 40.072 12.716 1.00 55.72 286 ALA A C 1
ATOM 2274 O O . ALA A 1 286 ? -51.949 40.474 11.628 1.00 55.72 286 ALA A O 1
#

Organism: Crotalaria pallida (NCBI:txid3830)

Foldseek 3Di:
DDDDPQDQVNLLVVQCVLCVLVVVLPADSVLSHCVNCVVVVDDSVRVSVLQCLLSVDPDSVLSNVLVVVCCVVPLDVDRHPHHNVSVSVSSVVCVDPVVVVVSVLSVQLVVQVVVVVPPDHSLLSLLLVLVVVVCVVVVVVPPDDDPVVVLLVVLLVVLLVVQCVVCVVVVHHQDDPDPVSSVVSCVVCSVVVVSVVSSVQCVPPVSVVVSLVVLLVVLVVCVVVVVPVVSVVSVSSSCSNPHPVVVVVPPPDPPPPDDPPDDDDDDDDDDDDDDDDDDDDDDDDD

Sequence (286 aa):
MSRAAETPAEAQARILTAVKNIVDCGFNAAIFDLALINQAGHTVDSFLKWIKPITSLQDKHDIGAVLCLGYTRGFWDFHPSCCLDIFCRFVAWLRSYEGKEVIDAMKKRRRLEKEAFGALTSEEEASIKLFKNQIADYSNACKGIEEKYKVMKSVAAESYEYYDLVELTNGTKPMAKNEAGMKKATEMFGNRFLERHKVQFIGDGDNRQMLVDYCRENVVRLRRVGEKYKADSLWSLLVACAGEQVMDEAPKFRFGVGDEVDSDGNSEEVPKGTKPRRFVKRKQPA

Solvent-accessible surface area (backbone atoms only — not comparable to full-atom values): 16701 Å² total; per-residue (Å²): 133,83,75,76,81,77,49,75,68,59,51,37,50,51,46,48,63,64,42,40,69,54,36,76,64,50,32,52,66,77,49,63,34,60,67,57,40,44,72,72,74,32,52,73,72,56,43,58,63,56,48,34,82,53,64,68,47,89,43,68,66,60,40,43,56,57,53,50,47,39,42,77,71,63,66,34,94,45,55,64,76,51,47,50,69,51,53,51,52,52,44,52,43,46,70,35,72,70,32,40,52,51,54,52,50,50,54,49,45,50,52,38,38,63,70,31,70,82,80,44,53,49,44,53,42,35,42,52,51,49,50,48,52,46,47,51,54,44,52,70,69,45,85,63,75,76,67,69,59,61,58,53,54,52,33,29,52,56,17,27,56,51,42,43,52,52,26,54,74,71,75,41,84,55,71,63,98,44,74,69,34,28,47,51,18,26,75,75,35,23,68,60,48,52,49,50,51,51,52,55,50,50,68,37,69,68,51,37,50,55,51,53,54,54,47,54,54,46,30,54,50,30,47,75,75,65,41,47,72,60,18,52,53,51,46,55,35,48,44,54,57,64,38,72,75,55,62,79,68,51,80,85,69,79,76,75,86,73,75,87,74,83,74,79,88,76,92,76,91,78,80,95,82,83,82,85,82,81,86,77,85,80,79,82,83,133

Mean predicted aligned error: 18.58 Å

Radius of gyration: 28.28 Å; Cα contacts (8 Å, |Δi|>4): 191; chains: 1; bounding box: 81×62×74 Å